Protein AF-A0A531MWI1-F1 (afdb_monomer)

Structure (mmCIF, N/CA/C/O backbone):
data_AF-A0A531MWI1-F1
#
_entry.id   AF-A0A531MWI1-F1
#
loop_
_atom_site.group_PDB
_atom_site.id
_atom_site.type_symbol
_atom_site.label_atom_id
_atom_site.label_alt_id
_atom_site.label_comp_id
_atom_site.label_asym_id
_atom_site.label_entity_id
_atom_site.label_seq_id
_atom_site.pdbx_PDB_ins_code
_atom_site.Cartn_x
_atom_site.Cartn_y
_atom_site.Cartn_z
_atom_site.occupancy
_atom_site.B_iso_or_equiv
_atom_site.auth_seq_id
_atom_site.auth_comp_id
_atom_site.auth_asym_id
_atom_site.auth_atom_id
_atom_site.pdbx_PDB_model_num
ATOM 1 N N . MET A 1 1 ? -31.010 -11.409 6.260 1.00 63.56 1 MET A N 1
ATOM 2 C CA . MET A 1 1 ? -31.678 -10.364 5.452 1.00 63.56 1 MET A CA 1
ATOM 3 C C . MET A 1 1 ? -31.776 -10.841 4.012 1.00 63.56 1 MET A C 1
ATOM 5 O O . MET A 1 1 ? -30.820 -11.462 3.560 1.00 63.56 1 MET A O 1
ATOM 9 N N . PRO A 1 2 ? -32.883 -10.581 3.299 1.00 92.44 2 PRO A N 1
ATOM 10 C CA . PRO A 1 2 ? -32.962 -10.852 1.865 1.00 92.44 2 PRO A CA 1
ATOM 11 C C . PRO A 1 2 ? -31.907 -10.027 1.106 1.00 92.44 2 PRO A C 1
ATOM 13 O O . PRO A 1 2 ? -31.605 -8.901 1.508 1.00 92.44 2 PRO A O 1
ATOM 16 N N . LEU A 1 3 ? -31.342 -10.588 0.028 1.00 93.56 3 LEU A N 1
ATOM 17 C CA . LEU A 1 3 ? -30.277 -9.963 -0.777 1.00 93.56 3 LEU A CA 1
ATOM 18 C C . LEU A 1 3 ? -30.647 -8.530 -1.192 1.00 93.56 3 LEU A C 1
ATOM 20 O O . LEU A 1 3 ? -29.823 -7.622 -1.096 1.00 93.56 3 LEU A O 1
ATOM 24 N N . ASP A 1 4 ? -31.904 -8.322 -1.580 1.00 95.56 4 ASP A N 1
ATOM 25 C CA . ASP A 1 4 ? -32.416 -7.021 -2.010 1.00 95.56 4 ASP A CA 1
ATOM 26 C C . ASP A 1 4 ? -32.340 -5.964 -0.912 1.00 95.56 4 ASP A C 1
ATOM 28 O O . ASP A 1 4 ? -31.943 -4.833 -1.185 1.00 95.56 4 ASP A O 1
ATOM 32 N N . ALA A 1 5 ? -32.623 -6.332 0.339 1.00 95.19 5 ALA A N 1
ATOM 33 C CA . ALA A 1 5 ? -32.532 -5.404 1.461 1.00 95.19 5 ALA A CA 1
ATOM 34 C C . ALA A 1 5 ? -31.079 -4.973 1.721 1.00 95.19 5 ALA A C 1
ATOM 36 O O . ALA A 1 5 ? -30.818 -3.797 1.964 1.00 95.19 5 ALA A O 1
ATOM 37 N N . ILE A 1 6 ? -30.113 -5.892 1.604 1.00 95.88 6 ILE A N 1
ATOM 38 C CA . ILE A 1 6 ? -28.681 -5.568 1.740 1.00 95.88 6 ILE A CA 1
ATOM 39 C C . ILE A 1 6 ? -28.230 -4.657 0.588 1.00 95.88 6 ILE A C 1
ATOM 41 O O . ILE A 1 6 ? -27.556 -3.651 0.801 1.00 95.88 6 ILE A O 1
ATOM 45 N N . ARG A 1 7 ? -28.635 -4.966 -0.651 1.00 96.38 7 ARG A N 1
ATOM 46 C CA . ARG A 1 7 ? -28.313 -4.153 -1.838 1.00 96.38 7 ARG A CA 1
ATOM 47 C C . ARG A 1 7 ? -28.909 -2.748 -1.750 1.00 96.38 7 ARG A C 1
ATOM 49 O O . ARG A 1 7 ? -28.246 -1.787 -2.134 1.00 96.38 7 ARG A O 1
ATOM 56 N N . GLN A 1 8 ? -30.136 -2.622 -1.250 1.00 95.69 8 GLN A N 1
ATOM 57 C CA . GLN A 1 8 ? -30.779 -1.331 -1.007 1.00 95.69 8 GLN A CA 1
ATOM 58 C C . GLN A 1 8 ? -30.018 -0.517 0.043 1.00 95.69 8 GLN A C 1
ATOM 60 O O . GLN A 1 8 ? -29.765 0.661 -0.189 1.00 95.69 8 GLN A O 1
ATOM 65 N N . GLN A 1 9 ? -29.575 -1.143 1.137 1.00 93.31 9 GLN A N 1
ATOM 66 C CA . GLN A 1 9 ? -28.748 -0.472 2.144 1.00 93.31 9 GLN A CA 1
ATOM 67 C C . GLN A 1 9 ? -27.425 0.044 1.569 1.00 93.31 9 GLN A C 1
ATOM 69 O O . GLN A 1 9 ? -27.063 1.187 1.836 1.00 93.31 9 GLN A O 1
ATOM 74 N N . ILE A 1 10 ? -26.727 -0.747 0.746 1.00 95.44 10 ILE A N 1
ATOM 75 C CA . ILE A 1 10 ? -25.487 -0.305 0.084 1.00 95.44 10 ILE A CA 1
ATOM 76 C C . ILE A 1 10 ? -25.757 0.924 -0.793 1.00 95.44 10 ILE A C 1
ATOM 78 O O . ILE A 1 10 ? -25.052 1.922 -0.682 1.00 95.44 10 ILE A O 1
ATOM 82 N N . ARG A 1 11 ? -26.807 0.886 -1.626 1.00 95.06 11 ARG A N 1
ATOM 83 C CA . ARG A 1 11 ? -27.169 2.006 -2.515 1.00 95.06 11 ARG A CA 1
ATOM 84 C C . ARG A 1 11 ? -27.524 3.273 -1.744 1.00 95.06 11 ARG A C 1
ATOM 86 O O . ARG A 1 11 ? -27.086 4.351 -2.127 1.00 95.06 11 ARG A O 1
ATOM 93 N N . ALA A 1 12 ? -28.272 3.139 -0.651 1.00 92.00 12 ALA A N 1
ATOM 94 C CA . ALA A 1 12 ? -28.625 4.265 0.210 1.00 92.00 12 ALA A CA 1
ATOM 95 C C . ALA A 1 12 ? -27.396 4.923 0.867 1.00 92.00 12 ALA A C 1
ATOM 97 O O . ALA A 1 12 ? -27.458 6.084 1.248 1.00 92.00 12 ALA A O 1
ATOM 98 N N . ASN A 1 13 ? -26.275 4.202 0.974 1.00 94.19 13 ASN A N 1
ATOM 99 C CA . ASN A 1 13 ? -25.020 4.690 1.546 1.00 94.19 13 ASN A CA 1
ATOM 100 C C . ASN A 1 13 ? -23.962 5.042 0.484 1.00 94.19 13 ASN A C 1
ATOM 102 O O . ASN A 1 13 ? -22.791 5.169 0.828 1.00 94.19 13 ASN A O 1
ATOM 106 N N . TYR A 1 14 ? -24.337 5.189 -0.791 1.00 95.88 14 TYR A N 1
ATOM 107 C CA . TYR A 1 14 ? -23.378 5.544 -1.842 1.00 95.88 14 TYR A CA 1
ATOM 108 C C . TYR A 1 14 ? -22.925 7.010 -1.757 1.00 95.88 14 TYR A C 1
ATOM 110 O O . TYR A 1 14 ? -21.738 7.286 -1.888 1.00 95.88 14 TYR A O 1
ATOM 118 N N . LEU A 1 15 ? -23.862 7.933 -1.507 1.00 95.38 15 LEU A N 1
ATOM 119 C CA . LEU A 1 15 ? -23.614 9.373 -1.339 1.00 95.38 15 LEU A CA 1
ATOM 120 C C . LEU A 1 15 ? -24.512 9.941 -0.220 1.00 95.38 15 LEU A C 1
ATOM 122 O O . LEU A 1 15 ? -25.433 10.707 -0.510 1.00 95.38 15 LEU A O 1
ATOM 126 N N . PRO A 1 16 ? -24.334 9.500 1.038 1.00 94.38 16 PRO A N 1
ATOM 127 C CA . PRO A 1 16 ? -25.091 10.050 2.154 1.00 94.38 16 PRO A CA 1
ATOM 128 C C . PRO A 1 16 ? -24.620 11.474 2.471 1.00 94.38 16 PRO A C 1
ATOM 130 O O . PRO A 1 16 ? -23.515 11.870 2.098 1.00 94.38 16 PRO A O 1
ATOM 133 N N . ASP A 1 17 ? -25.434 12.213 3.218 1.00 96.75 17 ASP A N 1
ATOM 134 C CA . ASP A 1 17 ? -24.956 13.406 3.911 1.00 96.75 17 ASP A CA 1
ATOM 135 C C . ASP A 1 17 ? -23.818 13.029 4.881 1.00 96.75 17 ASP A C 1
ATOM 137 O O . ASP A 1 17 ? -23.909 12.033 5.612 1.00 96.75 17 ASP A O 1
ATOM 141 N N . GLU A 1 18 ? -22.724 13.793 4.855 1.00 96.75 18 GLU A N 1
ATOM 142 C CA . GLU A 1 18 ? -21.522 13.486 5.635 1.00 96.75 18 GLU A CA 1
ATOM 143 C C . GLU A 1 18 ? -21.795 13.574 7.142 1.00 96.75 18 GLU A C 1
ATOM 145 O O . GLU A 1 18 ? -21.422 12.661 7.884 1.00 96.75 18 GLU A O 1
ATOM 150 N N . ASP A 1 19 ? -22.512 14.605 7.597 1.00 97.12 19 ASP A N 1
ATOM 151 C CA . ASP A 1 19 ? -22.802 14.819 9.017 1.00 97.12 19 ASP A CA 1
ATOM 152 C C . ASP A 1 19 ? -23.710 13.716 9.574 1.00 97.12 19 ASP A C 1
ATOM 154 O O . ASP A 1 19 ? -23.537 13.238 10.702 1.00 97.12 19 ASP A O 1
ATOM 158 N N . GLU A 1 20 ? -24.712 13.289 8.805 1.00 95.25 20 GLU A N 1
ATOM 159 C CA . GLU A 1 20 ? -25.543 12.129 9.135 1.00 95.25 20 GLU A CA 1
ATOM 160 C C . GLU A 1 20 ? -24.733 10.826 9.173 1.00 95.25 20 GLU A C 1
ATOM 162 O O . GLU A 1 20 ? -24.873 10.036 10.115 1.00 95.25 20 GLU A O 1
ATOM 167 N N . ALA A 1 21 ? -23.861 10.594 8.188 1.00 95.50 21 ALA A N 1
ATOM 168 C CA . ALA A 1 21 ? -23.036 9.394 8.129 1.00 95.50 21 ALA A CA 1
ATOM 169 C C . ALA A 1 21 ? -22.053 9.319 9.304 1.00 95.50 21 ALA A C 1
ATOM 171 O O . ALA A 1 21 ? -21.968 8.280 9.964 1.00 95.50 21 ALA A O 1
ATOM 172 N N . VAL A 1 22 ? -21.358 10.417 9.606 1.00 95.56 22 VAL A N 1
ATOM 173 C CA . VAL A 1 22 ? -20.394 10.501 10.708 1.00 95.56 22 VAL A CA 1
ATOM 174 C C . VAL A 1 22 ? -21.085 10.300 12.052 1.00 95.56 22 VAL A C 1
ATOM 176 O O . VAL A 1 22 ? -20.602 9.494 12.848 1.00 95.56 22 VAL A O 1
ATOM 179 N N . ARG A 1 23 ? -22.231 10.951 12.306 1.00 94.81 23 ARG A N 1
ATOM 180 C CA . ARG A 1 23 ? -23.000 10.740 13.549 1.00 94.81 23 ARG A CA 1
ATOM 181 C C . ARG A 1 23 ? -23.401 9.282 13.718 1.00 94.81 23 ARG A C 1
ATOM 183 O O . ARG A 1 23 ? -23.092 8.682 14.745 1.00 94.81 23 ARG A O 1
ATOM 190 N N . ARG A 1 24 ? -23.997 8.683 12.685 1.00 93.69 24 ARG A N 1
ATOM 191 C CA . ARG A 1 24 ? -24.421 7.278 12.712 1.00 93.69 24 ARG A CA 1
ATOM 192 C C . ARG A 1 24 ? -23.250 6.323 12.943 1.00 93.69 24 ARG A C 1
ATOM 194 O O . ARG A 1 24 ? -23.386 5.374 13.710 1.00 93.69 24 ARG A O 1
ATOM 201 N N . LEU A 1 25 ? -22.107 6.547 12.293 1.00 94.25 25 LEU A N 1
ATOM 202 C CA . LEU A 1 25 ? -20.909 5.725 12.487 1.00 94.25 25 LEU A CA 1
ATOM 203 C C . LEU A 1 25 ? -20.334 5.902 13.895 1.00 94.25 25 LEU A C 1
ATOM 205 O O . LEU A 1 25 ? -20.006 4.909 14.542 1.00 94.25 25 LEU A O 1
ATOM 209 N N . ALA A 1 26 ? -20.258 7.136 14.396 1.00 92.12 26 ALA A N 1
ATOM 210 C CA . ALA A 1 26 ? -19.785 7.428 15.743 1.00 92.12 26 ALA A CA 1
ATOM 211 C C . ALA A 1 26 ? -20.660 6.750 16.808 1.00 92.12 26 ALA A C 1
ATOM 213 O O . ALA A 1 26 ? -20.125 6.102 17.709 1.00 92.12 26 ALA A O 1
ATOM 214 N N . GLU A 1 27 ? -21.985 6.826 16.671 1.00 92.38 27 GLU A N 1
ATOM 215 C CA . GLU A 1 27 ? -22.939 6.127 17.538 1.00 92.38 27 GLU A CA 1
ATOM 216 C C . GLU A 1 27 ? -22.779 4.605 17.444 1.00 92.38 27 GLU A C 1
ATOM 2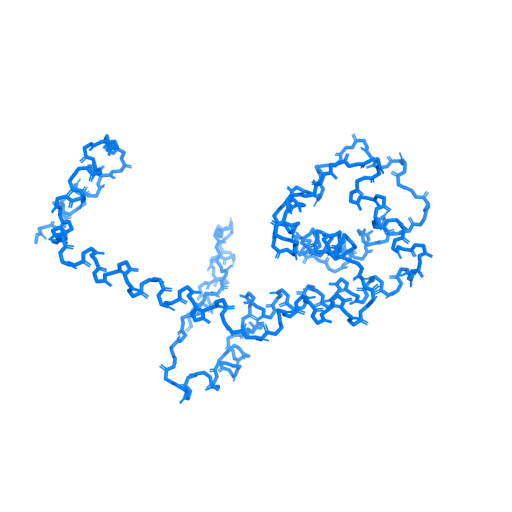18 O O . GLU A 1 27 ? -22.669 3.934 18.470 1.00 92.38 27 GLU A O 1
ATOM 223 N N . ALA A 1 28 ? -22.675 4.058 16.227 1.00 94.44 28 ALA A N 1
ATOM 224 C CA . ALA A 1 28 ? -22.517 2.622 16.002 1.00 94.44 28 ALA A CA 1
ATOM 225 C C . ALA A 1 28 ? -21.203 2.055 16.564 1.00 94.44 28 ALA A C 1
ATOM 227 O O . ALA A 1 28 ? -21.162 0.885 16.943 1.00 94.44 28 ALA A O 1
ATOM 228 N N . THR A 1 29 ? -20.130 2.855 16.641 1.00 93.56 29 THR A N 1
ATOM 229 C CA . THR A 1 29 ? -18.870 2.393 17.249 1.00 93.56 29 THR A CA 1
ATOM 230 C C . THR A 1 29 ? -18.981 2.131 18.752 1.00 93.56 29 THR A C 1
ATOM 232 O O . THR A 1 29 ? -18.228 1.307 19.265 1.00 93.56 29 THR A O 1
ATOM 235 N N . GLY A 1 30 ? -19.882 2.819 19.468 1.00 89.75 30 GLY A N 1
ATOM 236 C CA . GLY A 1 30 ? -20.179 2.543 20.880 1.00 89.75 30 GLY A CA 1
ATOM 237 C C . GLY A 1 30 ? -19.002 2.665 21.861 1.00 89.75 30 GLY A C 1
ATOM 238 O O . GLY A 1 30 ? -19.067 2.106 22.953 1.00 89.75 30 GLY A O 1
ATOM 239 N N . LEU A 1 31 ? -17.915 3.362 21.502 1.00 93.44 31 LEU A N 1
ATOM 240 C CA . LEU A 1 31 ? -16.693 3.409 22.317 1.00 93.44 31 LEU A CA 1
ATOM 241 C C . LEU A 1 31 ? -16.868 4.249 23.588 1.00 93.44 31 LEU A C 1
ATOM 243 O O . LEU A 1 31 ? -17.090 5.467 23.512 1.00 93.44 31 LEU A O 1
ATOM 247 N N . SER A 1 32 ? -16.655 3.624 24.748 1.00 94.81 32 SER A N 1
ATOM 248 C CA . SER A 1 32 ? -16.668 4.307 26.042 1.00 94.81 32 SER A CA 1
ATOM 249 C C . SER A 1 32 ? -15.461 5.242 26.211 1.00 94.81 32 SER A C 1
ATOM 251 O O . SER A 1 32 ? -14.450 5.149 25.509 1.00 94.81 32 SER A O 1
ATOM 253 N N . ALA A 1 33 ? -15.526 6.144 27.195 1.00 94.31 33 ALA A N 1
ATOM 254 C CA . ALA A 1 33 ? -14.376 6.976 27.560 1.00 94.31 33 ALA A CA 1
ATOM 255 C C . ALA A 1 33 ? -13.157 6.131 27.997 1.00 94.31 33 ALA A C 1
ATOM 257 O O . ALA A 1 33 ? -12.014 6.510 27.732 1.00 94.31 33 ALA A O 1
ATOM 258 N N . GLY A 1 34 ? -13.401 4.973 28.624 1.00 97.62 34 GLY A N 1
ATOM 259 C CA . GLY A 1 34 ? -12.364 4.012 29.000 1.00 97.62 34 GLY A CA 1
ATOM 260 C C . GLY A 1 34 ? -11.680 3.393 27.782 1.00 97.62 34 GLY A C 1
ATOM 261 O O . GLY A 1 34 ? -10.451 3.433 27.695 1.00 97.62 34 GLY A O 1
ATOM 262 N N . ASP A 1 35 ? -12.464 2.919 26.808 1.00 96.62 35 ASP A N 1
ATOM 263 C CA . ASP A 1 35 ? -11.946 2.331 25.563 1.00 96.62 35 ASP A CA 1
ATOM 264 C C . ASP A 1 35 ? -11.087 3.338 24.802 1.00 96.62 35 ASP A C 1
ATOM 266 O O . ASP A 1 35 ? -9.965 3.037 24.401 1.00 96.62 35 ASP A O 1
ATOM 270 N N . ARG A 1 36 ? -11.572 4.579 24.674 1.00 96.00 36 ARG A N 1
ATOM 271 C CA . ARG A 1 36 ? -10.846 5.666 24.000 1.00 96.00 36 ARG A CA 1
ATOM 272 C C . ARG A 1 36 ? -9.498 5.947 24.657 1.00 96.00 36 ARG A C 1
ATOM 274 O O . ARG A 1 36 ? -8.501 6.125 23.959 1.00 96.00 36 ARG A O 1
ATOM 281 N N . LYS A 1 37 ? -9.442 5.962 25.992 1.00 97.81 37 LYS A N 1
ATOM 282 C CA . LYS A 1 37 ? -8.188 6.161 26.730 1.00 97.81 37 LYS A CA 1
ATOM 283 C C . LYS A 1 37 ? -7.220 4.994 26.517 1.00 97.81 37 LYS A C 1
ATOM 285 O O . LYS A 1 37 ? -6.036 5.232 26.282 1.00 97.81 37 LYS A O 1
ATOM 290 N N . ALA A 1 38 ? -7.715 3.757 26.565 1.00 97.88 38 ALA A N 1
ATOM 291 C CA . ALA A 1 38 ? -6.905 2.560 26.354 1.00 97.88 38 ALA A CA 1
ATOM 292 C C . ALA A 1 38 ? -6.350 2.475 24.920 1.00 97.88 38 ALA A C 1
ATOM 294 O O . ALA A 1 38 ? -5.161 2.211 24.737 1.00 97.88 38 ALA A O 1
ATOM 295 N N . ILE A 1 39 ? -7.179 2.768 23.910 1.00 97.62 39 ILE A N 1
ATOM 296 C CA . ILE A 1 39 ? -6.777 2.823 22.496 1.00 97.62 39 ILE A CA 1
ATOM 297 C C . ILE A 1 39 ? -5.680 3.871 22.297 1.00 97.62 39 ILE A C 1
ATOM 299 O O . ILE A 1 39 ? -4.635 3.554 21.733 1.00 97.62 39 ILE A O 1
ATOM 303 N N . SER A 1 40 ? -5.879 5.091 22.806 1.00 97.88 40 SER A N 1
ATOM 304 C CA . SER A 1 40 ? -4.892 6.171 22.691 1.00 97.88 40 SER A CA 1
ATOM 305 C C . SER A 1 40 ? -3.560 5.824 23.356 1.00 97.88 40 SER A C 1
ATOM 307 O O . SER A 1 40 ? -2.504 6.097 22.787 1.00 97.88 40 SER A O 1
ATOM 309 N N . ALA A 1 41 ? -3.586 5.189 24.533 1.00 98.00 41 ALA A N 1
ATOM 310 C CA . ALA A 1 41 ? -2.371 4.744 25.214 1.00 98.00 41 ALA A CA 1
ATOM 311 C C . ALA A 1 41 ? -1.612 3.696 24.384 1.00 98.00 41 ALA A C 1
ATOM 313 O O . ALA A 1 41 ? -0.429 3.878 24.100 1.00 98.00 41 ALA A O 1
ATOM 314 N N . ARG A 1 42 ? -2.311 2.658 23.902 1.00 98.06 42 ARG A N 1
ATOM 315 C CA . ARG A 1 42 ? -1.715 1.613 23.058 1.00 98.06 42 ARG A CA 1
ATOM 316 C C . ARG A 1 42 ? -1.164 2.174 21.746 1.00 98.06 42 ARG A C 1
ATOM 318 O O . ARG A 1 42 ? -0.077 1.787 21.326 1.00 98.06 42 ARG A O 1
ATOM 325 N N . ALA A 1 43 ? -1.887 3.089 21.102 1.00 97.19 43 ALA A N 1
ATOM 326 C CA . ALA A 1 43 ? -1.427 3.753 19.886 1.00 97.19 43 ALA A CA 1
ATOM 327 C C . ALA A 1 43 ? -0.149 4.565 20.140 1.00 97.19 43 ALA A C 1
ATOM 329 O O . ALA A 1 43 ? 0.795 4.489 19.354 1.00 97.19 43 ALA A O 1
ATOM 330 N N . ALA A 1 44 ? -0.078 5.288 21.262 1.00 96.75 44 ALA A N 1
ATOM 331 C CA . ALA A 1 44 ? 1.123 6.021 21.644 1.00 96.75 44 ALA A CA 1
ATOM 332 C C . ALA A 1 44 ? 2.326 5.088 21.859 1.00 96.75 44 ALA A C 1
ATOM 334 O O . ALA A 1 44 ? 3.429 5.417 21.426 1.00 96.75 44 ALA A O 1
ATOM 335 N N . ASP A 1 45 ? 2.126 3.918 22.468 1.00 97.00 45 ASP A N 1
ATOM 336 C CA . ASP A 1 45 ? 3.193 2.930 22.658 1.00 97.00 45 ASP A CA 1
ATOM 337 C C . ASP A 1 45 ? 3.692 2.350 21.332 1.00 97.00 45 ASP A C 1
ATOM 339 O O . ASP A 1 45 ? 4.903 2.259 21.125 1.00 97.00 45 ASP A O 1
ATOM 343 N N . LEU A 1 46 ? 2.788 2.051 20.392 1.00 94.56 46 LEU A N 1
ATOM 344 C CA . LEU A 1 46 ? 3.162 1.632 19.036 1.00 94.56 46 LEU A CA 1
ATOM 345 C C . LEU A 1 46 ? 3.990 2.712 18.324 1.00 94.56 46 LEU A C 1
ATOM 347 O O . LEU A 1 46 ? 5.033 2.411 17.748 1.00 94.56 46 LEU A O 1
ATOM 351 N N . VAL A 1 47 ? 3.576 3.980 18.412 1.00 90.56 47 VAL A N 1
ATOM 352 C CA . VAL A 1 47 ? 4.319 5.104 17.818 1.00 90.56 47 VAL A CA 1
ATOM 353 C C . VAL A 1 47 ? 5.705 5.250 18.446 1.00 90.56 47 VAL A C 1
ATOM 355 O O . VAL A 1 47 ? 6.681 5.471 17.729 1.00 90.56 47 VAL A O 1
ATOM 358 N N . ARG A 1 48 ? 5.821 5.117 19.773 1.00 92.38 48 ARG A N 1
ATOM 359 C CA . ARG A 1 48 ? 7.121 5.153 20.462 1.00 92.38 48 ARG A CA 1
ATOM 360 C C . ARG A 1 48 ? 8.018 3.997 20.029 1.00 92.38 48 ARG A C 1
ATOM 362 O O . ARG A 1 48 ? 9.193 4.237 19.781 1.00 92.38 48 ARG A O 1
ATOM 369 N N . ALA A 1 49 ? 7.475 2.788 19.893 1.00 88.00 49 ALA A N 1
ATOM 370 C CA . ALA A 1 49 ? 8.228 1.622 19.436 1.00 88.00 49 ALA A CA 1
ATOM 371 C C . ALA A 1 49 ? 8.780 1.819 18.014 1.00 88.00 49 ALA A C 1
ATOM 373 O O . ALA A 1 49 ? 9.967 1.602 17.790 1.00 88.00 49 ALA A O 1
ATOM 374 N N . VAL A 1 50 ? 7.957 2.319 17.085 1.00 80.38 50 VAL A N 1
ATOM 375 C CA . VAL A 1 50 ? 8.383 2.630 15.707 1.00 80.38 50 VAL A CA 1
ATOM 376 C C . VAL A 1 50 ? 9.437 3.741 15.674 1.00 80.38 50 VAL A C 1
ATOM 378 O O . VAL A 1 50 ? 10.387 3.674 14.905 1.00 80.38 50 VAL A O 1
ATOM 381 N N . ARG A 1 51 ? 9.313 4.771 16.519 1.00 79.00 51 ARG A N 1
ATOM 382 C CA . ARG A 1 51 ? 10.321 5.844 16.600 1.00 79.00 51 ARG A CA 1
ATOM 383 C C . ARG A 1 51 ? 11.619 5.408 17.283 1.00 79.00 51 ARG A C 1
ATOM 385 O O . ARG A 1 51 ? 12.651 6.024 17.048 1.00 79.00 51 ARG A O 1
ATOM 392 N N . GLY A 1 52 ? 11.552 4.400 18.151 1.00 81.31 52 GLY A N 1
ATOM 393 C CA . GLY A 1 52 ? 12.697 3.846 18.867 1.00 81.31 52 GLY A CA 1
ATOM 394 C C . GLY A 1 52 ? 13.455 2.763 18.099 1.00 81.31 52 GLY A C 1
ATOM 395 O O . GLY A 1 52 ? 14.554 2.408 18.516 1.00 81.31 52 GLY A O 1
ATOM 396 N N . SER A 1 53 ? 12.906 2.226 17.002 1.00 74.56 53 SER A N 1
ATOM 397 C CA . SER A 1 53 ? 13.612 1.246 16.174 1.00 74.56 53 SER A CA 1
ATOM 398 C C . SER A 1 53 ? 14.712 1.925 15.360 1.00 74.56 53 SER A C 1
ATOM 400 O O . SER A 1 53 ? 14.435 2.785 14.528 1.00 74.56 53 SER A O 1
ATOM 402 N N . THR A 1 54 ? 15.957 1.519 15.599 1.00 53.16 54 THR A N 1
ATOM 403 C CA . THR A 1 54 ? 17.180 2.081 15.005 1.00 53.16 54 THR A CA 1
ATOM 404 C C . THR A 1 54 ? 17.556 1.476 13.658 1.00 53.16 54 THR A C 1
ATOM 406 O O . THR A 1 54 ? 18.690 1.669 13.228 1.00 53.16 54 THR A O 1
ATOM 409 N N . ASP A 1 55 ? 16.666 0.715 13.015 1.00 57.50 55 ASP A N 1
ATOM 410 C CA . ASP A 1 55 ? 16.984 0.115 11.721 1.00 57.50 55 ASP A CA 1
ATOM 411 C C . ASP A 1 55 ? 17.190 1.266 10.725 1.00 57.50 55 ASP A C 1
ATOM 413 O O . ASP A 1 55 ? 16.233 2.008 10.456 1.00 57.50 55 ASP A O 1
ATOM 417 N N . PRO A 1 56 ? 18.431 1.517 10.260 1.00 54.16 56 PRO A N 1
ATOM 418 C CA . PRO A 1 56 ? 18.687 2.635 9.376 1.00 54.16 56 PRO A CA 1
ATOM 419 C C . PRO A 1 56 ? 17.801 2.439 8.157 1.00 54.16 56 PRO A C 1
ATOM 421 O O . PRO A 1 56 ? 17.799 1.375 7.531 1.00 54.16 56 PRO A O 1
ATOM 424 N N . ARG A 1 57 ? 16.999 3.460 7.843 1.00 61.22 57 ARG A N 1
ATOM 425 C CA . ARG A 1 57 ? 16.127 3.406 6.672 1.00 61.22 57 ARG A CA 1
ATOM 426 C C . ARG A 1 57 ? 17.030 3.084 5.488 1.00 61.22 57 ARG A C 1
ATOM 428 O O . ARG A 1 57 ? 18.049 3.737 5.305 1.00 61.22 57 ARG A O 1
ATOM 435 N N . LEU A 1 58 ? 16.671 2.081 4.699 1.00 57.62 58 LEU A N 1
ATOM 436 C CA . LEU A 1 58 ? 17.404 1.621 3.514 1.00 57.62 58 LEU A CA 1
ATOM 437 C C . LEU A 1 58 ? 17.920 2.785 2.641 1.00 57.62 58 LEU A C 1
ATOM 439 O O . LEU A 1 58 ? 19.033 2.746 2.124 1.00 57.62 58 LEU A O 1
ATOM 443 N N . MET A 1 59 ? 17.142 3.871 2.568 1.00 59.25 59 MET A N 1
ATOM 444 C CA . MET A 1 59 ? 17.535 5.119 1.916 1.00 59.25 59 MET A CA 1
ATOM 445 C C . MET A 1 59 ? 18.721 5.836 2.575 1.00 59.25 59 MET A C 1
ATOM 447 O O . MET A 1 59 ? 19.576 6.330 1.863 1.00 59.25 59 MET A O 1
ATOM 451 N N . GLU A 1 60 ? 18.827 5.902 3.900 1.00 62.34 60 GLU A N 1
ATOM 452 C CA . GLU A 1 60 ? 19.977 6.511 4.591 1.00 62.34 60 GLU A CA 1
ATOM 453 C C . GLU A 1 60 ? 21.275 5.734 4.307 1.00 62.34 60 GLU A C 1
ATOM 455 O O . GLU A 1 60 ? 22.313 6.343 4.036 1.00 62.34 60 GLU A O 1
ATOM 460 N N . VAL A 1 61 ? 21.201 4.396 4.262 1.00 62.25 61 VAL A N 1
ATOM 461 C CA . VAL A 1 61 ? 22.317 3.528 3.836 1.00 62.25 61 VAL A CA 1
ATOM 462 C C . VAL A 1 61 ? 22.674 3.789 2.372 1.00 62.25 61 VAL A C 1
ATOM 464 O O . VAL A 1 61 ? 23.845 3.940 2.028 1.00 62.25 61 VAL A O 1
ATOM 467 N N . PHE A 1 62 ? 21.662 3.898 1.514 1.00 64.88 62 PHE A N 1
ATOM 468 C CA . PHE A 1 62 ? 21.823 4.182 0.095 1.00 64.88 62 PHE A CA 1
ATOM 469 C C . PHE A 1 62 ? 22.472 5.556 -0.166 1.00 64.88 62 PHE A C 1
ATOM 471 O O . PHE A 1 62 ? 23.429 5.644 -0.933 1.00 64.88 62 PHE A O 1
ATOM 478 N N . LEU A 1 63 ? 22.027 6.623 0.508 1.00 67.56 63 LEU A N 1
ATOM 479 C CA . LEU A 1 63 ? 22.628 7.959 0.384 1.00 67.56 63 LEU A CA 1
ATOM 480 C C . LEU A 1 63 ? 24.091 7.957 0.827 1.00 67.56 63 LEU A C 1
ATOM 482 O O . LEU A 1 63 ? 24.939 8.560 0.167 1.00 67.56 63 LEU A O 1
ATOM 486 N N . SER A 1 64 ? 24.392 7.250 1.919 1.00 67.81 64 SER A N 1
ATOM 487 C CA . SER A 1 64 ? 25.755 7.110 2.426 1.00 67.81 64 SER A CA 1
ATOM 488 C C . SER A 1 64 ? 26.661 6.362 1.440 1.00 67.81 64 SER A C 1
ATOM 490 O O . SER A 1 64 ? 27.774 6.820 1.182 1.00 67.81 64 SER A O 1
ATOM 492 N N . ALA A 1 65 ? 26.173 5.281 0.819 1.00 66.38 65 ALA A N 1
ATOM 493 C CA . ALA A 1 65 ? 26.939 4.464 -0.126 1.00 66.38 65 ALA A CA 1
ATOM 494 C C . ALA A 1 65 ? 27.423 5.239 -1.365 1.00 66.38 65 ALA A C 1
ATOM 496 O O . ALA A 1 65 ? 28.497 4.950 -1.891 1.00 66.38 65 ALA A O 1
ATOM 497 N N . TYR A 1 66 ? 26.656 6.236 -1.814 1.00 68.56 66 TYR A N 1
ATOM 498 C CA . TYR A 1 66 ? 26.986 7.062 -2.982 1.00 68.56 66 TYR A CA 1
ATOM 499 C C . TYR A 1 66 ? 27.481 8.473 -2.618 1.00 68.56 66 TYR A C 1
ATOM 501 O O . TYR A 1 66 ? 27.703 9.297 -3.507 1.00 68.56 66 TYR A O 1
ATOM 509 N N . GLY A 1 67 ? 27.671 8.770 -1.325 1.00 73.75 67 GLY A N 1
ATOM 510 C CA . GLY A 1 67 ? 28.109 10.089 -0.858 1.00 73.75 67 GLY A CA 1
ATOM 511 C C . GLY A 1 67 ? 27.162 11.211 -1.296 1.00 73.75 67 GLY A C 1
ATOM 512 O O . GLY A 1 67 ? 27.612 12.265 -1.760 1.00 73.75 67 GLY A O 1
ATOM 513 N N . LEU A 1 68 ? 25.855 10.949 -1.226 1.00 79.06 68 LEU A N 1
ATOM 514 C CA . LEU A 1 68 ? 24.811 11.884 -1.624 1.00 79.06 68 LEU A CA 1
ATOM 515 C C . LEU A 1 68 ? 24.396 12.742 -0.433 1.00 79.06 68 LEU A C 1
ATOM 517 O O . LEU A 1 68 ? 24.098 12.244 0.653 1.00 79.06 68 LEU A O 1
ATOM 521 N N . SER A 1 69 ? 24.324 14.049 -0.655 1.00 80.00 69 SER A N 1
ATOM 522 C CA . SER A 1 69 ? 23.599 14.945 0.239 1.00 80.00 69 SER A CA 1
ATOM 523 C C . SER A 1 69 ? 22.106 14.615 0.224 1.00 80.00 69 SER A C 1
ATOM 525 O O . SER A 1 69 ? 21.583 14.016 -0.716 1.00 80.00 69 SER A O 1
ATOM 527 N N . THR A 1 70 ? 21.367 15.062 1.237 1.00 73.50 70 THR A N 1
ATOM 528 C CA . THR A 1 70 ? 19.924 14.796 1.300 1.00 73.50 70 THR A CA 1
ATOM 529 C C . THR A 1 70 ? 19.164 15.417 0.122 1.00 73.50 70 THR A C 1
ATOM 531 O O . THR A 1 70 ? 18.216 14.815 -0.369 1.00 73.50 70 THR A O 1
ATOM 534 N N . LYS A 1 71 ? 19.605 16.577 -0.390 1.00 74.88 71 LYS A N 1
ATOM 535 C CA . LYS A 1 71 ? 19.024 17.201 -1.594 1.00 74.88 71 LYS A CA 1
ATOM 536 C C . LYS A 1 71 ? 19.275 16.367 -2.854 1.00 74.88 71 LYS A C 1
ATOM 538 O O . LYS A 1 71 ? 18.355 16.165 -3.639 1.00 74.88 71 LYS A O 1
ATOM 543 N N . GLU A 1 72 ? 20.495 15.856 -3.023 1.00 78.19 72 GLU A N 1
ATOM 544 C CA . GLU A 1 72 ? 20.836 14.941 -4.124 1.00 78.19 72 GLU A CA 1
ATOM 545 C C . GLU A 1 72 ? 20.046 13.632 -4.023 1.00 78.19 72 GLU A C 1
ATOM 547 O O . GLU A 1 72 ? 19.559 13.127 -5.030 1.00 78.19 72 GLU A O 1
ATOM 552 N N . GLY A 1 73 ? 19.833 13.137 -2.803 1.00 76.12 73 GLY A N 1
ATOM 553 C CA . GLY A 1 73 ? 18.957 12.008 -2.523 1.00 76.12 73 GLY A CA 1
ATOM 554 C C . GLY A 1 73 ? 17.529 12.208 -3.010 1.00 76.12 73 GLY A C 1
ATOM 555 O O . GLY A 1 73 ? 16.998 11.365 -3.724 1.00 76.12 73 GLY A O 1
ATOM 556 N N . VAL A 1 74 ? 16.920 13.347 -2.671 1.00 75.25 74 VAL A N 1
ATOM 557 C CA . VAL A 1 74 ? 15.563 13.687 -3.125 1.00 75.25 74 VAL A CA 1
ATOM 558 C C . VAL A 1 74 ? 15.504 13.776 -4.651 1.00 75.25 74 VAL A C 1
ATOM 560 O O . VAL A 1 74 ? 14.592 13.216 -5.257 1.00 75.25 74 VAL A O 1
ATOM 563 N N . ALA A 1 75 ? 16.490 14.424 -5.279 1.00 76.31 75 ALA A N 1
ATOM 564 C CA . ALA A 1 75 ? 16.564 14.537 -6.734 1.00 76.31 75 ALA A CA 1
ATOM 565 C C . ALA A 1 75 ? 16.661 13.165 -7.419 1.00 76.31 75 ALA A C 1
ATOM 567 O O . ALA A 1 75 ? 15.958 12.905 -8.396 1.00 76.31 75 ALA A O 1
ATOM 568 N N . LEU A 1 76 ? 17.488 12.271 -6.873 1.00 77.19 76 LEU A N 1
ATOM 569 C CA . LEU A 1 76 ? 17.656 10.919 -7.389 1.00 77.19 76 LEU A CA 1
ATOM 570 C C . LEU A 1 76 ? 16.382 10.077 -7.235 1.00 77.19 76 LEU A C 1
ATOM 572 O O . LEU A 1 76 ? 16.033 9.343 -8.154 1.00 77.19 76 LEU A O 1
ATOM 576 N N . MET A 1 77 ? 15.667 10.200 -6.111 1.00 76.25 77 MET A N 1
ATOM 577 C CA . MET A 1 77 ? 14.409 9.475 -5.895 1.00 76.25 77 MET A CA 1
ATOM 578 C C . MET A 1 77 ? 13.305 9.943 -6.843 1.00 76.25 77 MET A C 1
ATOM 580 O O . MET A 1 77 ? 12.568 9.113 -7.366 1.00 76.25 77 MET A O 1
ATOM 584 N N . CYS A 1 78 ? 13.235 11.244 -7.140 1.00 74.31 78 CYS A N 1
ATOM 585 C CA . CYS A 1 78 ? 12.300 11.756 -8.144 1.00 74.31 78 CYS A CA 1
ATOM 586 C C . CYS A 1 78 ? 12.611 11.205 -9.541 1.00 74.31 78 CYS A C 1
ATOM 588 O O . CYS A 1 78 ? 11.702 10.826 -10.275 1.00 74.31 78 CYS A O 1
ATOM 590 N N . LEU A 1 79 ? 13.897 11.125 -9.900 1.00 73.88 79 LEU A N 1
ATOM 591 C CA . LEU A 1 79 ? 14.322 10.525 -11.163 1.00 73.88 79 LEU A CA 1
ATOM 592 C C . LEU A 1 79 ? 13.977 9.029 -11.214 1.00 73.88 79 LEU A C 1
ATOM 594 O O . LEU A 1 79 ? 13.428 8.560 -12.206 1.00 73.88 79 LEU A O 1
ATOM 598 N N . ALA A 1 80 ? 14.241 8.287 -10.138 1.00 75.31 80 ALA A N 1
ATOM 599 C CA . ALA A 1 80 ? 13.905 6.871 -10.049 1.00 75.31 80 ALA A CA 1
ATOM 600 C C . ALA A 1 80 ? 12.385 6.624 -10.120 1.00 75.31 80 ALA A C 1
ATOM 602 O O . ALA A 1 80 ? 11.953 5.680 -10.775 1.00 75.31 80 ALA A O 1
ATOM 603 N N . GLU A 1 81 ? 11.562 7.483 -9.511 1.00 72.56 81 GLU A N 1
ATOM 604 C CA . GLU A 1 81 ? 10.100 7.423 -9.628 1.00 72.56 81 GLU A CA 1
ATOM 605 C C . GLU A 1 81 ? 9.626 7.674 -11.065 1.00 72.56 81 GLU A C 1
ATOM 607 O O . GLU A 1 81 ? 8.769 6.948 -11.567 1.00 72.56 81 GLU A O 1
ATOM 612 N N . ALA A 1 82 ? 10.184 8.683 -11.739 1.00 71.00 82 ALA A N 1
ATOM 613 C CA . ALA A 1 82 ? 9.849 8.971 -13.129 1.00 71.00 82 ALA A CA 1
ATOM 614 C C . ALA A 1 82 ? 10.181 7.778 -14.041 1.00 71.00 82 ALA A C 1
ATOM 616 O O . ALA A 1 82 ? 9.371 7.408 -14.888 1.00 71.00 82 ALA A O 1
ATOM 617 N N . LEU A 1 83 ? 11.327 7.131 -13.815 1.00 69.25 83 LEU A N 1
ATOM 618 C CA . LEU A 1 83 ? 11.771 5.969 -14.589 1.00 69.25 83 LEU A CA 1
ATOM 619 C C . LEU A 1 83 ? 10.961 4.701 -14.289 1.00 69.25 83 LEU A C 1
ATOM 621 O O . LEU A 1 83 ? 10.752 3.899 -15.192 1.00 69.25 83 LEU A O 1
ATOM 625 N N . LEU A 1 84 ? 10.427 4.536 -13.073 1.00 67.75 84 LEU A N 1
ATOM 626 C CA . LEU A 1 84 ? 9.501 3.438 -12.753 1.00 67.75 84 LEU A CA 1
ATOM 627 C C . LEU A 1 84 ? 8.181 3.505 -13.537 1.00 67.75 84 LEU A C 1
ATOM 629 O O . LEU A 1 84 ? 7.488 2.496 -13.642 1.00 67.75 84 LEU A O 1
ATOM 633 N N . ARG A 1 85 ? 7.818 4.674 -14.079 1.00 71.06 85 ARG A N 1
ATOM 634 C CA . ARG A 1 85 ? 6.616 4.851 -14.911 1.00 71.06 85 ARG A CA 1
ATOM 635 C C . ARG A 1 85 ? 6.861 4.533 -16.390 1.00 71.06 85 ARG A C 1
ATOM 637 O O . ARG A 1 85 ? 5.905 4.547 -17.164 1.00 71.06 85 ARG A O 1
ATOM 644 N N . VAL A 1 86 ? 8.109 4.269 -16.785 1.00 68.88 86 VAL A N 1
ATOM 645 C CA . VAL A 1 86 ? 8.484 3.948 -18.167 1.00 68.88 86 VAL A CA 1
ATOM 646 C C . VAL A 1 86 ? 8.441 2.425 -18.359 1.00 68.88 86 VAL A C 1
ATOM 648 O O . VAL A 1 86 ? 9.125 1.705 -17.629 1.00 68.88 86 VAL A O 1
ATOM 651 N N . PRO A 1 87 ? 7.622 1.910 -19.294 1.00 54.81 87 PRO A N 1
ATOM 652 C CA . PRO A 1 87 ? 7.319 0.481 -19.384 1.00 54.81 87 PRO A CA 1
ATOM 653 C C . PRO A 1 87 ? 8.435 -0.375 -20.003 1.00 54.81 87 PRO A C 1
ATOM 655 O O . PRO A 1 87 ? 8.468 -1.581 -19.759 1.00 54.81 87 PRO A O 1
ATOM 658 N N . ASP A 1 88 ? 9.337 0.209 -20.792 1.00 73.31 88 ASP A N 1
ATOM 659 C CA . ASP A 1 88 ? 10.405 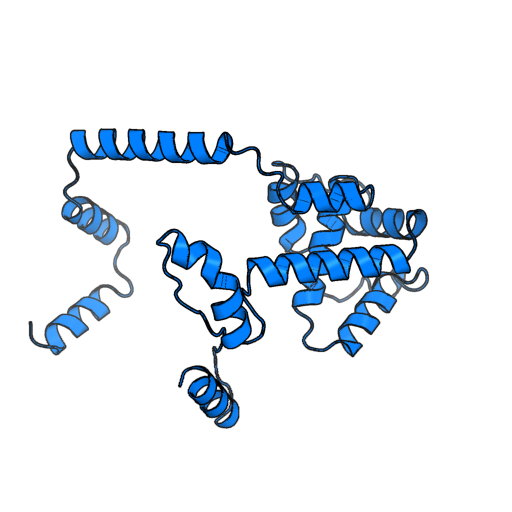-0.502 -21.494 1.00 73.31 88 ASP A CA 1
ATOM 660 C C . ASP A 1 88 ? 11.793 0.094 -21.211 1.00 73.31 88 ASP A C 1
ATOM 662 O O . ASP A 1 88 ? 11.961 1.282 -20.936 1.00 73.31 88 ASP A O 1
ATOM 666 N N . THR A 1 89 ? 12.809 -0.771 -21.245 1.00 68.06 89 THR A N 1
ATOM 667 C CA . THR A 1 89 ? 14.189 -0.419 -20.886 1.00 68.06 89 THR A CA 1
ATOM 668 C C . THR A 1 89 ? 14.862 0.493 -21.905 1.00 68.06 89 THR A C 1
ATOM 670 O O . THR A 1 89 ? 15.738 1.257 -21.523 1.00 68.06 89 THR A O 1
ATOM 673 N N . GLU A 1 90 ? 14.456 0.429 -23.175 1.00 71.12 90 GLU A N 1
ATOM 674 C CA . GLU A 1 90 ? 15.016 1.260 -24.248 1.00 71.12 90 GLU A CA 1
ATOM 675 C C . GLU A 1 90 ? 14.597 2.724 -24.060 1.00 71.12 90 GLU A C 1
ATOM 677 O O . GLU A 1 90 ? 15.451 3.595 -23.930 1.00 71.12 90 GLU A O 1
ATOM 682 N N . THR A 1 91 ? 13.301 2.980 -23.852 1.00 68.31 91 THR A N 1
ATOM 683 C CA . THR A 1 91 ? 12.772 4.315 -23.524 1.00 68.31 91 THR A CA 1
ATOM 684 C C . THR A 1 91 ? 13.329 4.838 -22.198 1.00 68.31 91 THR A C 1
ATOM 686 O O . THR A 1 91 ? 13.520 6.040 -22.020 1.00 68.31 91 THR A O 1
ATOM 689 N N . MET A 1 92 ? 13.612 3.948 -21.242 1.00 66.25 92 MET A N 1
ATOM 690 C CA . MET A 1 92 ? 14.258 4.312 -19.981 1.00 66.25 92 MET A CA 1
ATOM 691 C C . MET A 1 92 ? 15.703 4.775 -20.202 1.00 66.25 92 MET A C 1
ATOM 693 O O . MET A 1 92 ? 16.108 5.791 -19.638 1.00 66.25 92 MET A O 1
ATOM 697 N N . ASP A 1 93 ? 16.466 4.057 -21.026 1.00 65.88 93 ASP A N 1
ATOM 698 C CA . ASP A 1 93 ? 17.838 4.417 -21.381 1.00 65.88 93 ASP A CA 1
ATOM 699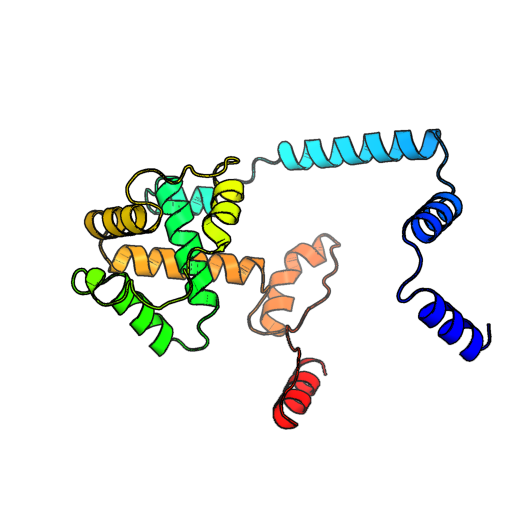 C C . ASP A 1 93 ? 17.896 5.722 -22.178 1.00 65.88 93 ASP A C 1
ATOM 701 O O . ASP A 1 93 ? 18.751 6.561 -21.883 1.00 65.88 93 ASP A O 1
ATOM 705 N N . ASP A 1 94 ? 16.948 5.932 -23.091 1.00 69.62 94 ASP A N 1
ATOM 706 C CA . ASP A 1 94 ? 16.787 7.180 -23.835 1.00 69.62 94 ASP A CA 1
ATOM 707 C C . ASP A 1 94 ? 16.426 8.347 -22.910 1.00 69.62 94 ASP A C 1
ATOM 709 O O . ASP A 1 94 ? 17.002 9.424 -23.035 1.00 69.62 94 ASP A O 1
ATOM 713 N N . LEU A 1 95 ? 15.547 8.147 -21.918 1.00 66.56 95 LEU A N 1
ATOM 714 C CA . LEU A 1 95 ? 15.208 9.182 -20.934 1.00 66.56 95 LEU A CA 1
ATOM 715 C C . LEU A 1 95 ? 16.407 9.527 -20.038 1.00 66.56 95 LEU A C 1
ATOM 717 O O . LEU A 1 95 ? 16.629 10.693 -19.710 1.00 66.56 95 LEU A O 1
ATOM 721 N N . ILE A 1 96 ? 17.188 8.519 -19.638 1.00 65.06 96 ILE A N 1
ATOM 722 C CA . ILE A 1 96 ? 18.427 8.708 -18.880 1.00 65.06 96 ILE A CA 1
ATOM 723 C C . ILE A 1 96 ? 19.436 9.474 -19.739 1.00 65.06 96 ILE A C 1
ATOM 725 O O . ILE A 1 96 ? 20.035 10.422 -19.247 1.00 65.06 96 ILE A O 1
ATOM 729 N N . ALA A 1 97 ? 19.613 9.116 -21.011 1.00 65.56 97 ALA A N 1
ATOM 730 C CA . ALA A 1 97 ? 20.519 9.819 -21.912 1.00 65.56 97 ALA A CA 1
ATOM 731 C C . ALA A 1 97 ? 20.064 11.270 -22.153 1.00 65.56 97 ALA A C 1
ATOM 733 O O . ALA A 1 97 ? 20.848 12.192 -21.945 1.00 65.56 97 ALA A O 1
ATOM 734 N N . ASP A 1 98 ? 18.792 11.492 -22.488 1.00 64.38 98 ASP A N 1
ATOM 735 C CA . ASP A 1 98 ? 18.206 12.812 -22.756 1.00 64.38 98 ASP A CA 1
ATOM 736 C C . ASP A 1 98 ? 18.266 13.745 -21.532 1.00 64.38 98 ASP A C 1
ATOM 738 O O . ASP A 1 98 ? 18.567 14.933 -21.647 1.00 64.38 98 ASP A O 1
ATOM 742 N N . LYS A 1 99 ? 18.036 13.207 -20.327 1.00 61.31 99 LYS A N 1
ATOM 743 C CA . LYS A 1 99 ? 17.999 13.971 -19.067 1.00 61.31 99 LYS A CA 1
ATOM 744 C C . LYS A 1 99 ? 19.245 13.811 -18.199 1.00 61.31 99 LYS A C 1
ATOM 746 O O . LYS A 1 99 ? 19.207 14.163 -17.026 1.00 61.31 99 LYS A O 1
ATOM 751 N N . ILE A 1 100 ? 20.347 13.264 -18.701 1.00 58.69 100 ILE A N 1
ATOM 752 C CA . ILE A 1 100 ? 21.637 13.243 -17.982 1.00 58.69 100 ILE A CA 1
ATOM 753 C C . ILE A 1 100 ? 22.772 13.742 -18.875 1.00 58.69 100 ILE A C 1
ATOM 755 O O . ILE A 1 100 ? 23.716 14.355 -18.363 1.00 58.69 100 ILE A O 1
ATOM 759 N N . ALA A 1 101 ? 22.679 13.563 -20.197 1.00 56.78 101 ALA A N 1
ATOM 760 C CA . ALA A 1 101 ? 23.694 14.051 -21.112 1.00 56.78 101 ALA A CA 1
ATOM 761 C C . ALA A 1 101 ? 23.813 15.588 -21.039 1.00 56.78 101 ALA A C 1
ATOM 763 O O . ALA A 1 101 ? 22.821 16.313 -20.918 1.00 56.78 101 ALA A O 1
ATOM 764 N N . PRO A 1 102 ? 25.040 16.128 -21.114 1.00 50.38 102 PRO A N 1
ATOM 765 C CA . PRO A 1 102 ? 25.302 17.545 -20.882 1.00 50.38 102 PRO A CA 1
ATOM 766 C C . PRO A 1 102 ? 24.791 18.489 -21.984 1.00 50.38 102 PRO A C 1
ATOM 768 O O . PRO A 1 102 ? 24.997 19.694 -21.847 1.00 50.38 102 PRO A O 1
ATOM 771 N N . HIS A 1 103 ? 24.186 17.997 -23.073 1.00 44.91 103 HIS A N 1
ATOM 772 C CA . HIS A 1 103 ? 24.050 18.780 -24.307 1.00 44.91 103 HIS A CA 1
ATOM 773 C C . HIS A 1 103 ? 22.656 19.265 -24.715 1.00 44.91 103 HIS A C 1
ATOM 775 O O . HIS A 1 103 ? 22.619 20.030 -25.670 1.00 44.91 103 HIS A O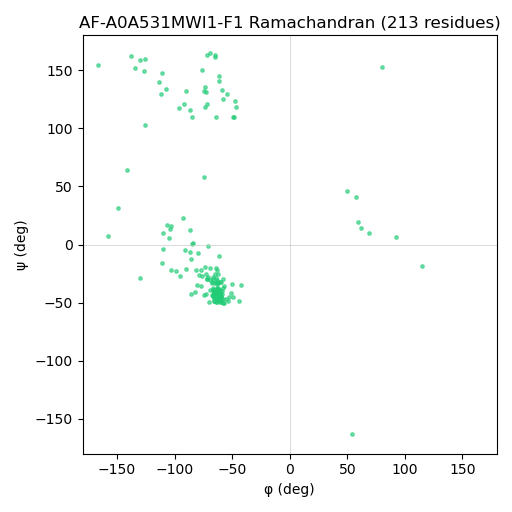 1
ATOM 781 N N . ASP A 1 104 ? 21.547 18.939 -24.028 1.00 44.34 104 ASP A N 1
ATOM 782 C CA . ASP A 1 104 ? 20.239 19.390 -24.558 1.00 44.34 104 ASP A CA 1
ATOM 783 C C . ASP A 1 104 ? 19.107 19.700 -23.563 1.00 44.34 104 ASP A C 1
ATOM 785 O O . ASP A 1 104 ? 17.913 19.592 -23.854 1.00 44.34 104 ASP A O 1
ATOM 789 N N . TRP A 1 105 ? 19.469 20.174 -22.371 1.00 50.06 105 TRP A N 1
ATOM 790 C CA . TRP A 1 105 ? 18.489 20.597 -21.362 1.00 50.06 105 TRP A CA 1
ATOM 791 C C . TRP A 1 105 ? 17.682 21.837 -21.779 1.00 50.06 105 TRP A C 1
ATOM 793 O O . TRP A 1 105 ? 16.532 21.993 -21.373 1.00 50.06 105 TRP A O 1
ATOM 803 N N . SER A 1 106 ? 18.267 22.725 -22.594 1.00 40.66 106 SER A N 1
ATOM 804 C CA . SER A 1 106 ? 17.628 23.977 -23.022 1.00 40.66 106 SER A CA 1
ATOM 805 C C . SER A 1 106 ? 16.598 23.803 -24.137 1.00 40.66 106 SER A C 1
ATOM 807 O O . SER A 1 106 ? 15.692 24.627 -24.223 1.00 40.66 106 SER A O 1
ATOM 809 N N . ALA A 1 107 ? 16.701 22.765 -24.977 1.00 45.16 107 ALA A N 1
ATOM 810 C CA . ALA A 1 107 ? 15.744 22.554 -26.067 1.00 45.16 107 ALA A CA 1
ATOM 811 C C . ALA A 1 107 ? 14.446 21.870 -25.605 1.00 45.16 107 ALA A C 1
ATOM 813 O O . ALA A 1 107 ? 13.405 22.037 -26.236 1.00 45.16 107 ALA A O 1
ATOM 814 N N . HIS A 1 108 ? 14.477 21.157 -24.473 1.00 42.62 108 HIS A N 1
ATOM 815 C CA . HIS A 1 108 ? 13.372 20.304 -24.019 1.00 42.62 108 HIS A CA 1
ATOM 816 C C . HIS A 1 108 ? 12.619 20.820 -22.774 1.00 42.62 108 HIS A C 1
ATOM 818 O O . HIS A 1 108 ? 11.778 20.100 -22.229 1.00 42.62 108 HIS A O 1
ATOM 824 N N . SER A 1 109 ? 12.857 22.061 -22.323 1.00 39.06 109 SER A N 1
ATOM 825 C CA . SER A 1 109 ? 12.175 22.643 -21.146 1.00 39.06 109 SER A CA 1
ATOM 826 C C . SER A 1 109 ? 10.753 23.162 -21.421 1.00 39.06 109 SER A C 1
ATOM 828 O O . SER A 1 109 ? 10.040 23.536 -20.493 1.00 39.06 109 SER A O 1
ATOM 830 N N . GLY A 1 110 ? 10.318 23.179 -22.687 1.00 34.09 110 GLY A N 1
ATOM 831 C CA . GLY A 1 110 ? 9.106 23.886 -23.110 1.00 34.09 110 GLY A CA 1
ATOM 832 C C . GLY A 1 110 ? 7.789 23.101 -23.108 1.00 34.09 110 GLY A C 1
ATOM 833 O O . GLY A 1 110 ? 6.762 23.705 -23.405 1.00 34.09 110 GLY A O 1
ATOM 834 N N . GLY A 1 111 ? 7.767 21.790 -22.825 1.00 35.22 111 GLY A N 1
ATOM 835 C CA . GLY A 1 111 ? 6.552 21.011 -23.124 1.00 35.22 111 GLY A CA 1
ATOM 836 C C . GLY A 1 111 ? 6.293 19.695 -22.396 1.00 35.22 111 GLY A C 1
ATOM 837 O O . GLY A 1 111 ? 5.336 19.019 -22.761 1.00 35.22 111 GLY A O 1
ATOM 838 N N . SER A 1 112 ? 7.070 19.303 -21.383 1.00 36.66 112 SER A N 1
ATOM 839 C CA . SER A 1 112 ? 6.790 18.060 -20.643 1.00 36.66 112 SER A CA 1
ATOM 840 C C . SER A 1 112 ? 6.249 18.352 -19.244 1.00 36.66 112 SER A C 1
ATOM 842 O O . SER A 1 112 ? 6.764 19.204 -18.523 1.00 36.66 112 SER A O 1
ATOM 844 N N . SER A 1 113 ? 5.177 17.654 -18.864 1.00 39.06 113 SER A N 1
ATOM 845 C CA . SER A 1 113 ? 4.664 17.603 -17.493 1.00 39.06 113 SER A CA 1
ATOM 846 C C . SER A 1 113 ? 5.825 17.351 -16.528 1.00 39.06 113 SER A C 1
ATOM 848 O O . SER A 1 113 ? 6.490 16.323 -16.649 1.00 39.06 113 SER A O 1
ATOM 850 N N . SER A 1 114 ? 6.087 18.291 -15.614 1.00 51.09 114 SER A N 1
ATOM 851 C CA . SER A 1 114 ? 7.245 18.264 -14.711 1.00 51.09 114 SER A CA 1
ATOM 852 C C . SER A 1 114 ? 7.387 16.899 -14.035 1.00 51.09 114 SER A C 1
ATOM 854 O O . SER A 1 114 ? 6.584 16.557 -13.180 1.00 51.09 114 SER A O 1
ATOM 856 N N . ILE A 1 115 ? 8.406 16.109 -14.387 1.00 50.88 115 ILE A N 1
ATOM 857 C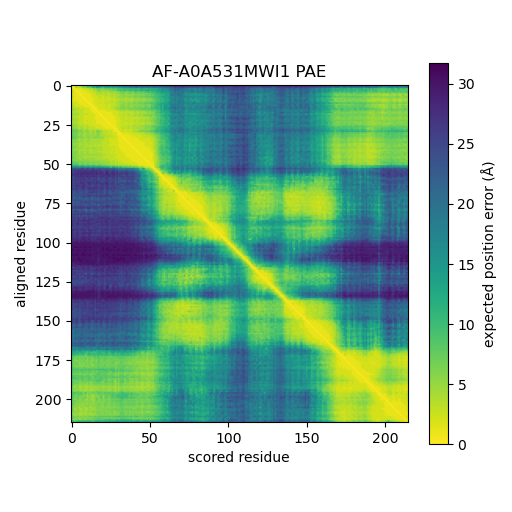 CA . ILE A 1 115 ? 8.679 14.780 -13.797 1.00 50.88 115 ILE A CA 1
ATOM 858 C C . ILE A 1 115 ? 8.959 14.833 -12.284 1.00 50.88 115 ILE A C 1
ATOM 860 O O . ILE A 1 115 ? 8.978 13.807 -11.611 1.00 50.88 115 ILE A O 1
ATOM 864 N N . PHE A 1 116 ? 9.127 16.035 -11.734 1.00 58.53 116 PHE A N 1
ATOM 865 C CA . PHE A 1 116 ? 9.349 16.297 -10.317 1.00 58.53 116 PHE A CA 1
ATOM 866 C C . PHE A 1 116 ? 8.045 16.576 -9.545 1.00 58.53 116 PHE A C 1
ATOM 868 O O . PHE A 1 116 ? 8.100 17.191 -8.483 1.00 58.53 116 PHE A O 1
ATOM 875 N N . VAL A 1 117 ? 6.877 16.118 -10.034 1.00 58.88 117 VAL A N 1
ATOM 876 C CA . VAL A 1 117 ? 5.556 16.336 -9.389 1.00 58.88 117 VAL A CA 1
ATOM 877 C C . VAL A 1 117 ? 5.558 15.967 -7.897 1.00 58.88 117 VAL A C 1
ATOM 879 O O . VAL A 1 117 ? 4.899 16.620 -7.096 1.00 58.88 117 VAL A O 1
ATOM 882 N N . ASN A 1 118 ? 6.329 14.946 -7.514 1.00 58.00 118 ASN A N 1
ATOM 883 C CA . ASN A 1 118 ? 6.357 14.394 -6.157 1.00 58.00 118 ASN A CA 1
ATOM 884 C C . ASN A 1 118 ? 7.624 14.745 -5.360 1.00 58.00 118 ASN A C 1
ATOM 886 O O . ASN A 1 118 ? 7.893 14.156 -4.311 1.00 58.00 118 ASN A O 1
ATOM 890 N N . ALA A 1 119 ? 8.373 15.749 -5.814 1.00 62.47 119 ALA A N 1
ATOM 891 C CA . ALA A 1 119 ? 9.517 16.329 -5.118 1.00 62.47 119 ALA A CA 1
ATOM 892 C C . ALA A 1 119 ? 9.274 16.571 -3.625 1.00 62.47 119 ALA A C 1
ATOM 894 O O . ALA A 1 119 ? 10.076 16.173 -2.779 1.00 62.47 119 ALA A O 1
ATOM 895 N N . SER A 1 120 ? 8.141 17.191 -3.300 1.00 56.25 120 SER A N 1
ATOM 896 C CA . SER A 1 120 ? 7.773 17.543 -1.929 1.00 56.25 120 SER A CA 1
ATOM 897 C C . SER A 1 120 ? 7.484 16.313 -1.064 1.00 56.25 120 SER A C 1
ATOM 899 O O . SER A 1 120 ? 7.803 16.315 0.125 1.00 56.25 120 SER A O 1
ATOM 901 N N . THR A 1 121 ? 6.959 15.236 -1.656 1.00 60.03 121 THR A N 1
ATOM 902 C CA . THR A 1 121 ? 6.716 13.953 -0.978 1.00 60.03 121 THR A CA 1
ATOM 903 C C . THR A 1 121 ? 8.034 13.301 -0.570 1.00 60.03 121 THR A C 1
ATOM 905 O O . THR A 1 121 ? 8.219 12.938 0.595 1.00 60.03 121 THR A O 1
ATOM 908 N N . TRP A 1 122 ? 8.992 13.220 -1.496 1.00 65.25 122 TRP A N 1
ATOM 909 C CA . TRP A 1 122 ? 10.311 12.653 -1.214 1.00 65.25 122 TRP A CA 1
ATOM 910 C C . TRP A 1 122 ? 11.132 13.540 -0.283 1.00 65.25 122 TRP A C 1
ATOM 912 O O . TRP A 1 122 ? 11.763 13.028 0.639 1.00 65.25 122 TRP A O 1
ATOM 922 N N . ALA A 1 123 ? 11.070 14.862 -0.453 1.00 62.16 123 ALA A N 1
ATOM 923 C CA . ALA A 1 123 ? 11.675 15.827 0.460 1.00 62.16 123 ALA A CA 1
ATOM 924 C C . ALA A 1 123 ? 11.219 15.611 1.903 1.00 62.16 123 ALA A C 1
ATOM 926 O O . ALA A 1 123 ? 12.054 15.502 2.805 1.00 62.16 123 ALA A O 1
ATOM 927 N N . LEU A 1 124 ? 9.909 15.478 2.112 1.00 60.06 124 LEU A N 1
ATOM 928 C CA . LEU A 1 124 ? 9.333 15.242 3.426 1.00 60.06 124 LEU A CA 1
ATOM 929 C C . LEU A 1 124 ? 9.739 13.871 3.987 1.00 60.06 124 LEU A C 1
ATOM 931 O O . LEU A 1 124 ? 10.122 13.791 5.153 1.00 60.06 124 LEU A O 1
ATOM 935 N N . MET A 1 125 ? 9.726 12.809 3.174 1.00 64.50 125 MET A N 1
ATOM 936 C CA . MET A 1 125 ? 10.161 11.476 3.615 1.00 64.50 125 MET A CA 1
ATOM 937 C C . MET A 1 125 ? 11.647 11.420 4.002 1.00 64.50 125 MET A C 1
ATOM 939 O O . MET A 1 125 ? 11.989 10.773 4.996 1.00 64.50 125 MET A O 1
ATOM 943 N N . LEU A 1 126 ? 12.527 12.082 3.240 1.00 63.28 126 LEU A N 1
ATOM 944 C CA . LEU A 1 126 ? 13.981 12.040 3.445 1.00 63.28 126 LEU A CA 1
ATOM 945 C C . LEU A 1 126 ? 14.455 13.004 4.537 1.00 63.28 126 LEU A C 1
ATOM 947 O O . LEU A 1 126 ? 15.338 12.663 5.319 1.00 63.28 126 LEU A O 1
ATOM 951 N N . THR A 1 127 ? 13.899 14.218 4.578 1.00 63.31 127 THR A N 1
ATOM 952 C CA . THR A 1 127 ? 14.407 15.318 5.422 1.00 63.31 127 THR A CA 1
ATOM 953 C C . THR A 1 127 ? 13.473 15.691 6.574 1.00 63.31 127 THR A C 1
ATOM 955 O O . THR A 1 127 ? 13.885 16.415 7.481 1.00 63.31 127 THR A O 1
ATOM 958 N N . GLY A 1 128 ? 12.207 15.257 6.539 1.00 57.91 128 GLY A N 1
ATOM 959 C CA . GLY A 1 128 ? 11.171 15.728 7.462 1.00 57.91 128 GLY A CA 1
ATOM 960 C C . GLY A 1 128 ? 10.767 17.193 7.253 1.00 57.91 128 GLY A C 1
ATOM 961 O O . GLY A 1 128 ? 10.076 17.756 8.100 1.00 57.91 128 GLY A O 1
ATOM 962 N N . ARG A 1 129 ? 11.208 17.832 6.161 1.00 58.91 129 ARG A N 1
ATOM 963 C CA . ARG A 1 129 ? 10.908 19.224 5.805 1.00 58.91 129 ARG A CA 1
ATOM 964 C C . ARG A 1 129 ? 10.518 19.314 4.332 1.00 58.91 129 ARG A C 1
ATOM 966 O O . ARG A 1 129 ? 10.958 18.515 3.509 1.00 58.91 129 ARG A O 1
ATOM 973 N N . VAL A 1 130 ? 9.705 20.310 3.999 1.00 58.09 130 VAL A N 1
ATOM 974 C CA . VAL A 1 130 ? 9.475 20.690 2.601 1.00 58.09 130 VAL A CA 1
ATOM 975 C C . VAL A 1 130 ? 10.724 21.433 2.121 1.00 58.09 130 VAL A C 1
ATOM 977 O O . VAL A 1 130 ? 11.254 22.278 2.845 1.00 58.09 130 VAL A O 1
ATOM 980 N N . LEU A 1 131 ? 11.247 21.065 0.950 1.00 61.06 131 LEU A N 1
ATOM 981 C CA . LEU A 1 131 ? 12.370 21.779 0.344 1.00 61.06 131 LEU A CA 1
ATOM 982 C C . LEU A 1 131 ? 11.879 23.128 -0.185 1.00 61.06 131 LEU A C 1
ATOM 984 O O . LEU A 1 131 ? 10.884 23.177 -0.898 1.00 61.06 131 LEU A O 1
ATOM 988 N N . ASP A 1 132 ? 12.596 24.195 0.154 1.00 55.53 132 ASP A N 1
ATOM 989 C CA . ASP A 1 132 ? 12.363 25.523 -0.411 1.00 55.53 132 ASP A CA 1
ATOM 990 C C . ASP A 1 132 ? 12.869 25.563 -1.864 1.00 55.53 132 ASP A C 1
ATOM 992 O O . ASP A 1 132 ? 13.975 25.079 -2.149 1.00 55.53 132 ASP A O 1
ATOM 996 N N . GLU A 1 133 ? 12.082 26.139 -2.776 1.00 53.09 133 GLU A N 1
ATOM 997 C CA . GLU A 1 133 ? 12.393 26.293 -4.208 1.00 53.09 133 GLU A CA 1
ATOM 998 C C . GLU A 1 133 ? 13.441 27.402 -4.444 1.00 53.09 133 GLU A C 1
ATOM 1000 O O . GLU A 1 133 ? 13.206 28.388 -5.136 1.00 53.09 133 GLU A O 1
ATOM 1005 N N . GLY A 1 134 ? 14.622 27.277 -3.834 1.00 52.78 134 GLY A N 1
ATOM 1006 C CA . GLY A 1 134 ? 15.741 28.193 -4.079 1.00 52.78 134 GLY A CA 1
ATOM 1007 C C . GLY A 1 134 ? 16.271 28.120 -5.521 1.00 52.78 134 GLY A C 1
ATOM 1008 O O . GLY A 1 134 ? 16.036 27.139 -6.234 1.00 52.78 134 GLY A O 1
ATOM 1009 N N . GLU A 1 135 ? 17.032 29.143 -5.934 1.00 42.94 135 GLU A N 1
ATOM 1010 C CA . GLU A 1 135 ? 17.569 29.290 -7.297 1.00 42.94 135 GLU A CA 1
ATOM 1011 C C . GLU A 1 135 ? 18.274 28.012 -7.795 1.00 42.94 135 GLU A C 1
ATOM 1013 O O . GLU A 1 135 ? 19.340 27.624 -7.313 1.00 42.94 135 GLU A O 1
ATOM 1018 N N . GLY A 1 136 ? 17.642 27.345 -8.768 1.00 55.66 136 GLY A N 1
ATOM 1019 C CA . GLY A 1 136 ? 18.140 26.146 -9.452 1.00 55.66 136 GLY A CA 1
ATOM 1020 C C . GLY A 1 136 ? 17.320 24.867 -9.233 1.00 55.66 136 GLY A C 1
ATOM 1021 O O . GLY A 1 136 ? 17.443 23.948 -10.041 1.00 55.66 136 GLY A O 1
ATOM 1022 N N . GLY A 1 137 ? 16.471 24.793 -8.201 1.00 67.38 137 GLY A N 1
ATOM 1023 C CA . GLY A 1 137 ? 15.555 23.664 -7.977 1.00 67.38 137 GLY A CA 1
ATOM 1024 C C . GLY A 1 137 ? 16.205 22.265 -7.937 1.00 67.38 137 GLY A C 1
ATOM 1025 O O . GLY A 1 137 ? 17.417 22.086 -7.761 1.00 67.38 137 GLY A O 1
ATOM 1026 N N . ILE A 1 138 ? 15.379 21.227 -8.091 1.00 66.69 138 ILE A N 1
ATOM 1027 C CA . ILE A 1 138 ? 15.829 19.821 -8.131 1.00 66.69 138 ILE A CA 1
ATOM 1028 C C . ILE A 1 138 ? 16.653 19.526 -9.391 1.00 66.69 138 ILE A C 1
ATOM 1030 O O . ILE A 1 138 ? 17.625 18.773 -9.330 1.00 66.69 138 ILE A O 1
ATOM 1034 N N . GLU A 1 139 ? 16.328 20.179 -10.504 1.00 68.56 139 GLU A N 1
ATOM 1035 C CA . GLU A 1 139 ? 17.044 20.046 -11.774 1.00 68.56 139 GLU A CA 1
ATOM 1036 C C . GLU A 1 139 ? 18.512 20.494 -11.660 1.00 68.56 139 GLU A C 1
ATOM 1038 O O . GLU A 1 139 ? 19.428 19.772 -12.059 1.00 68.56 139 GLU A O 1
ATOM 1043 N N . GLY A 1 140 ? 18.772 21.649 -11.040 1.00 70.44 140 GLY A N 1
ATOM 1044 C CA . GLY A 1 140 ? 20.129 22.141 -10.793 1.00 70.44 140 GLY A CA 1
ATOM 1045 C C . GLY A 1 140 ? 20.916 21.245 -9.835 1.00 70.44 140 GLY A C 1
ATOM 1046 O O . GLY A 1 140 ? 22.123 21.052 -10.009 1.00 70.44 140 GLY A O 1
ATOM 1047 N N . THR A 1 141 ? 20.230 20.630 -8.867 1.00 75.88 141 THR A N 1
ATOM 1048 C CA . THR A 1 141 ? 20.831 19.645 -7.953 1.00 75.88 141 THR A CA 1
ATOM 1049 C C . THR A 1 141 ? 21.265 18.388 -8.711 1.00 75.88 141 THR A C 1
ATOM 1051 O O . THR A 1 141 ? 22.404 17.946 -8.554 1.00 75.88 141 THR A O 1
ATOM 1054 N N . LEU A 1 142 ? 20.408 17.858 -9.590 1.00 71.62 142 LEU A N 1
ATOM 1055 C CA . LEU A 1 142 ? 20.735 16.722 -10.453 1.00 71.62 142 LEU A CA 1
ATOM 1056 C C . LEU A 1 142 ? 21.913 17.057 -11.381 1.00 71.62 142 LEU A C 1
ATOM 1058 O O . LEU A 1 142 ? 22.872 16.296 -11.447 1.00 71.62 142 LEU A O 1
ATOM 1062 N N . ARG A 1 143 ? 21.922 18.241 -12.005 1.00 72.50 143 ARG A N 1
ATOM 1063 C CA . ARG A 1 143 ? 23.024 18.702 -12.869 1.00 72.50 143 ARG A CA 1
ATOM 1064 C C . ARG A 1 143 ? 24.365 18.777 -12.133 1.00 72.50 143 ARG A C 1
ATOM 1066 O O . ARG A 1 143 ? 25.391 18.335 -12.650 1.00 72.50 143 ARG A O 1
ATOM 1073 N N . SER A 1 144 ? 24.363 19.323 -10.916 1.00 76.19 144 SER A N 1
ATOM 1074 C CA . SER A 1 144 ? 25.554 19.380 -10.061 1.00 76.19 144 SER A CA 1
ATOM 1075 C C . SER A 1 144 ? 26.056 17.977 -9.708 1.00 76.19 144 SER A C 1
ATOM 1077 O O . SER A 1 144 ? 27.258 17.707 -9.785 1.00 76.19 144 SER A O 1
ATOM 1079 N N . MET A 1 145 ? 25.129 17.061 -9.409 1.00 77.12 145 MET A N 1
ATOM 1080 C CA . MET A 1 145 ? 25.427 15.660 -9.127 1.00 77.12 145 MET A CA 1
ATOM 1081 C C . MET A 1 145 ? 26.048 14.957 -10.342 1.00 77.12 145 MET A C 1
ATOM 1083 O O . MET A 1 145 ? 27.070 14.292 -10.191 1.00 77.12 145 MET A O 1
ATOM 1087 N N . VAL A 1 146 ? 25.507 15.160 -11.552 1.00 75.75 146 VAL A N 1
ATOM 1088 C CA . VAL A 1 146 ? 26.055 14.601 -12.807 1.00 75.75 146 VAL A CA 1
ATOM 1089 C C . VAL A 1 146 ? 27.469 15.097 -13.054 1.00 75.75 146 VAL A C 1
ATOM 1091 O O . VAL A 1 146 ? 28.360 14.298 -13.336 1.00 75.75 146 VAL A O 1
ATOM 1094 N N . ARG A 1 147 ? 27.712 16.398 -12.874 1.00 78.94 147 ARG A N 1
ATOM 1095 C CA . ARG A 1 147 ? 29.047 16.980 -13.052 1.00 78.94 147 ARG A CA 1
ATOM 1096 C C . ARG A 1 147 ? 30.068 16.436 -12.047 1.00 78.94 147 ARG A C 1
ATOM 1098 O O . ARG A 1 147 ? 31.249 16.361 -12.368 1.00 78.94 147 ARG A O 1
ATOM 1105 N N . ARG A 1 148 ? 29.628 16.091 -10.834 1.00 83.19 148 ARG A N 1
ATOM 1106 C CA . ARG A 1 148 ? 30.490 15.617 -9.741 1.00 83.19 148 ARG A CA 1
ATOM 1107 C C . ARG A 1 148 ? 30.761 14.112 -9.794 1.00 83.19 148 ARG A C 1
ATOM 1109 O O . ARG A 1 148 ? 31.885 13.702 -9.529 1.00 83.19 148 ARG A O 1
ATOM 1116 N N . LEU A 1 149 ? 29.738 13.306 -10.075 1.00 77.25 149 LEU A N 1
ATOM 1117 C CA . LEU A 1 149 ? 29.783 11.839 -9.986 1.00 77.25 149 LEU A CA 1
ATOM 1118 C C . LEU A 1 149 ? 29.903 11.1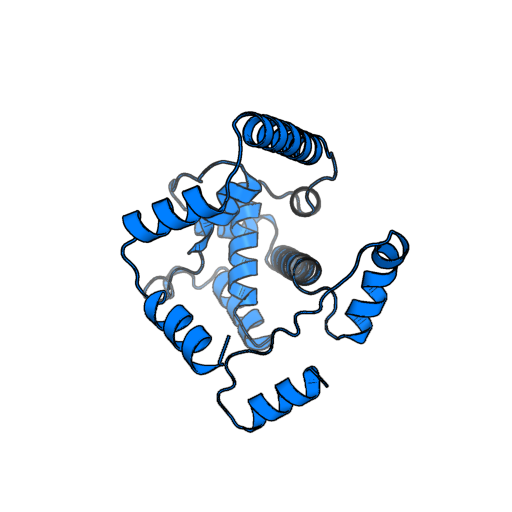48 -11.350 1.00 77.25 149 LEU A C 1
ATOM 1120 O O . LEU A 1 149 ? 30.351 10.005 -11.418 1.00 77.25 149 LEU A O 1
ATOM 1124 N N . GLY A 1 150 ? 29.516 11.829 -12.429 1.00 77.44 150 GLY A N 1
ATOM 1125 C CA . GLY A 1 150 ? 29.419 11.259 -13.767 1.00 77.44 150 GLY A CA 1
ATOM 1126 C C . GLY A 1 150 ? 28.137 10.449 -13.988 1.00 77.44 150 GLY A C 1
ATOM 1127 O O . GLY A 1 150 ? 27.567 9.855 -13.069 1.00 77.44 150 GLY A O 1
ATOM 1128 N N . GLU A 1 151 ? 27.699 10.393 -15.247 1.00 74.81 151 GLU A N 1
ATOM 1129 C CA . GLU A 1 151 ? 26.515 9.636 -15.678 1.00 74.81 151 GLU A CA 1
ATOM 1130 C C . GLU A 1 151 ? 26.539 8.153 -15.242 1.00 74.81 151 GLU A C 1
ATOM 1132 O O . GLU A 1 151 ? 25.529 7.691 -14.704 1.00 74.81 151 GLU A O 1
ATOM 1137 N N . PRO A 1 152 ? 27.650 7.389 -15.370 1.00 76.38 152 PRO A N 1
ATOM 1138 C CA . PRO A 1 152 ? 27.639 5.963 -15.031 1.00 76.38 152 PRO A CA 1
ATOM 1139 C C . PRO A 1 152 ? 27.349 5.675 -13.552 1.00 76.38 152 PRO A C 1
ATOM 1141 O O . PRO A 1 152 ? 26.780 4.632 -13.223 1.00 76.38 152 PRO A O 1
ATOM 1144 N N . VAL A 1 153 ? 27.737 6.582 -12.649 1.00 78.06 153 VAL A N 1
ATOM 1145 C CA . VAL A 1 153 ? 27.479 6.445 -11.208 1.00 78.06 153 VAL A CA 1
ATOM 1146 C C . VAL A 1 153 ? 26.015 6.732 -10.906 1.00 78.06 153 VAL A C 1
ATOM 1148 O O . VAL A 1 153 ? 25.386 5.969 -10.176 1.00 78.06 153 VAL A O 1
ATOM 1151 N N . ILE A 1 154 ? 25.450 7.777 -11.514 1.00 74.19 154 ILE A N 1
ATOM 1152 C CA . ILE A 1 154 ? 24.035 8.123 -11.339 1.00 74.19 154 ILE A CA 1
ATOM 1153 C C . ILE A 1 154 ? 23.145 7.022 -11.896 1.00 74.19 154 ILE A C 1
ATOM 1155 O O . ILE A 1 154 ? 22.221 6.601 -11.211 1.00 74.19 154 ILE A O 1
ATOM 1159 N N . ARG A 1 155 ? 23.471 6.472 -13.069 1.00 76.06 155 ARG A N 1
ATOM 1160 C CA . ARG A 1 155 ? 22.759 5.331 -13.657 1.00 76.06 155 ARG A CA 1
ATOM 1161 C C . ARG A 1 155 ? 22.708 4.137 -12.700 1.00 76.06 155 ARG A C 1
ATOM 1163 O O . ARG A 1 155 ? 21.644 3.566 -12.478 1.00 76.06 155 ARG A O 1
ATOM 1170 N N . LYS A 1 156 ? 23.840 3.784 -12.080 1.00 74.12 156 LYS A N 1
ATOM 1171 C CA . LYS A 1 156 ? 23.893 2.711 -11.071 1.00 74.12 156 LYS A CA 1
ATOM 1172 C C . LYS A 1 156 ? 23.089 3.046 -9.816 1.00 74.12 156 LYS A C 1
ATOM 1174 O O . LYS A 1 156 ? 22.391 2.174 -9.307 1.00 74.12 156 LYS A O 1
ATOM 1179 N N . ALA A 1 157 ? 23.169 4.284 -9.335 1.00 76.50 157 ALA A N 1
ATOM 1180 C CA . ALA A 1 157 ? 22.438 4.728 -8.155 1.00 76.50 157 ALA A CA 1
ATOM 1181 C C . ALA A 1 157 ? 20.918 4.696 -8.397 1.00 76.50 157 ALA A C 1
ATOM 1183 O O . ALA A 1 157 ? 20.184 4.140 -7.589 1.00 76.50 157 ALA A O 1
ATOM 1184 N N . VAL A 1 158 ? 20.448 5.195 -9.542 1.00 75.19 158 VAL A N 1
ATOM 1185 C CA . VAL A 1 158 ? 19.042 5.127 -9.963 1.00 75.19 158 VAL A CA 1
ATOM 1186 C C . VAL A 1 158 ? 18.569 3.681 -10.091 1.00 75.19 158 VAL A C 1
ATOM 1188 O O . VAL A 1 158 ? 17.550 3.329 -9.507 1.00 75.19 158 VAL A O 1
ATOM 1191 N N . ALA A 1 159 ? 19.317 2.819 -10.787 1.00 72.94 159 ALA A N 1
ATOM 1192 C CA . ALA A 1 159 ? 18.951 1.409 -10.936 1.00 72.94 159 ALA A CA 1
ATOM 1193 C C . ALA A 1 159 ? 18.874 0.687 -9.580 1.00 72.94 159 ALA A C 1
ATOM 1195 O O . ALA A 1 159 ? 17.971 -0.115 -9.344 1.00 72.94 159 ALA A O 1
ATOM 1196 N N . ALA A 1 160 ? 19.791 0.999 -8.661 1.00 69.88 160 ALA A N 1
ATOM 1197 C CA . ALA A 1 160 ? 19.742 0.496 -7.296 1.00 69.88 160 ALA A CA 1
ATOM 1198 C C . ALA A 1 160 ? 18.524 1.042 -6.531 1.00 69.88 160 ALA A C 1
ATOM 1200 O O . ALA A 1 160 ? 17.826 0.251 -5.910 1.00 69.88 160 ALA A O 1
ATOM 1201 N N . ALA A 1 161 ? 18.202 2.336 -6.633 1.00 72.69 161 ALA A N 1
ATOM 1202 C CA . ALA A 1 161 ? 17.006 2.918 -6.019 1.00 72.69 161 ALA A CA 1
ATOM 1203 C C . ALA A 1 161 ? 15.709 2.293 -6.563 1.00 72.69 161 ALA A C 1
ATOM 1205 O O . ALA A 1 161 ? 14.821 1.948 -5.789 1.00 72.69 161 ALA A O 1
ATOM 1206 N N . MET A 1 162 ? 15.618 2.077 -7.879 1.00 70.69 162 MET A N 1
ATOM 1207 C CA . MET A 1 162 ? 14.501 1.375 -8.519 1.00 70.69 162 MET A CA 1
ATOM 1208 C C . MET A 1 162 ? 14.386 -0.070 -8.036 1.00 70.69 162 MET A C 1
ATOM 1210 O O . MET A 1 162 ? 13.280 -0.534 -7.769 1.00 70.69 162 MET A O 1
ATOM 1214 N N . ARG A 1 163 ? 15.512 -0.773 -7.872 1.00 68.38 163 ARG A N 1
ATOM 1215 C CA . ARG A 1 163 ? 15.537 -2.128 -7.310 1.00 68.38 163 ARG A CA 1
ATOM 1216 C C . ARG A 1 163 ? 15.086 -2.146 -5.853 1.00 68.38 163 ARG A C 1
ATOM 1218 O O . ARG A 1 163 ? 14.273 -2.991 -5.513 1.00 68.38 163 ARG A O 1
ATOM 1225 N N . GLU A 1 164 ? 15.566 -1.228 -5.017 1.00 68.12 164 GLU A N 1
ATOM 1226 C CA . GLU A 1 164 ? 15.151 -1.144 -3.611 1.00 68.12 164 GLU A CA 1
ATOM 1227 C C . GLU A 1 164 ? 13.659 -0.807 -3.486 1.00 68.12 164 GLU A C 1
ATOM 1229 O O . GLU A 1 164 ? 12.945 -1.450 -2.722 1.00 68.12 164 GLU A O 1
ATOM 1234 N N . MET A 1 165 ? 13.153 0.144 -4.280 1.00 63.94 165 MET A N 1
ATOM 1235 C CA . MET A 1 165 ? 11.716 0.426 -4.346 1.00 63.94 165 MET A CA 1
ATOM 1236 C C . MET A 1 165 ? 10.947 -0.813 -4.816 1.00 63.94 165 MET A C 1
ATOM 1238 O O . MET A 1 165 ? 9.985 -1.223 -4.173 1.00 63.94 165 MET A O 1
ATOM 1242 N N . GLY A 1 166 ? 11.413 -1.475 -5.876 1.00 63.22 166 GLY A N 1
ATOM 1243 C CA . GLY A 1 166 ? 10.834 -2.720 -6.369 1.00 63.22 166 GLY A CA 1
ATOM 1244 C C . GLY A 1 166 ? 10.831 -3.838 -5.326 1.00 63.22 166 GLY A C 1
ATOM 1245 O O . GLY A 1 166 ? 9.840 -4.539 -5.214 1.00 63.22 166 GLY A O 1
ATOM 1246 N N . GLU A 1 167 ? 11.880 -3.994 -4.519 1.00 63.81 167 GLU A N 1
ATOM 1247 C CA . GLU A 1 167 ? 11.952 -5.007 -3.456 1.00 63.81 167 GLU A CA 1
ATOM 1248 C C . GLU A 1 167 ? 11.041 -4.684 -2.260 1.00 63.81 167 GLU A C 1
ATOM 1250 O O . GLU A 1 167 ? 10.538 -5.607 -1.619 1.00 63.81 167 GLU A O 1
ATOM 1255 N N . GLN A 1 168 ? 10.790 -3.400 -1.978 1.00 61.41 168 GLN A N 1
ATOM 1256 C CA . GLN A 1 168 ? 9.848 -2.965 -0.939 1.00 61.41 168 GLN A CA 1
ATOM 1257 C C . GLN A 1 168 ? 8.380 -3.096 -1.375 1.00 61.41 168 GLN A C 1
ATOM 1259 O O . GLN A 1 168 ? 7.529 -3.418 -0.548 1.00 61.41 168 GLN A O 1
ATOM 1264 N N . PHE A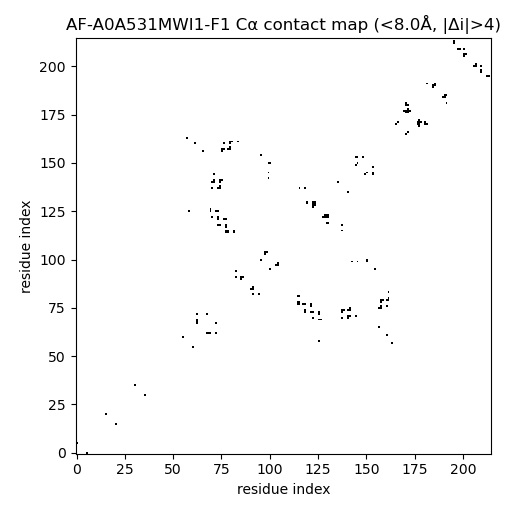 1 169 ? 8.074 -2.861 -2.656 1.00 61.53 169 PHE A N 1
ATOM 1265 C CA . PHE A 1 169 ? 6.700 -2.901 -3.176 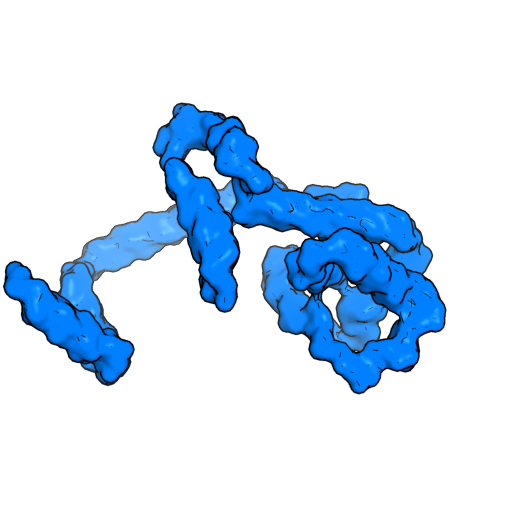1.00 61.53 169 PHE A CA 1
ATOM 1266 C C . PHE A 1 169 ? 6.320 -4.250 -3.801 1.00 61.53 169 PHE A C 1
ATOM 1268 O O . PHE A 1 169 ? 5.153 -4.632 -3.785 1.00 61.53 169 PHE A O 1
ATOM 1275 N N . VAL A 1 170 ? 7.294 -5.001 -4.318 1.00 69.25 170 VAL A N 1
ATOM 1276 C CA . VAL A 1 170 ? 7.102 -6.281 -5.004 1.00 69.25 170 VAL A CA 1
ATOM 1277 C C . VAL A 1 170 ? 7.970 -7.342 -4.334 1.00 69.25 170 VAL A C 1
ATOM 1279 O O 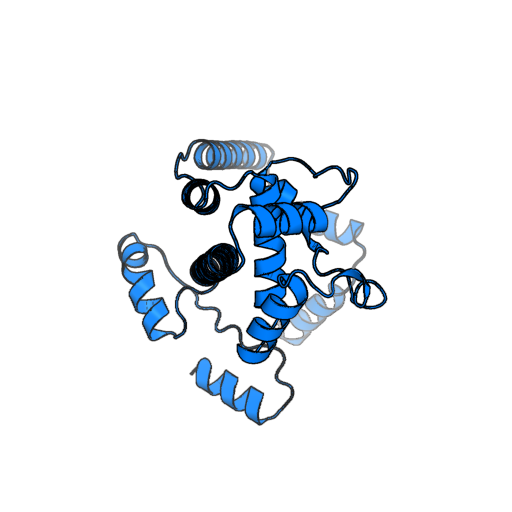. VAL A 1 170 ? 9.176 -7.457 -4.565 1.00 69.25 170 VAL A O 1
ATOM 1282 N N . LEU A 1 171 ? 7.329 -8.186 -3.520 1.00 77.69 171 LEU A N 1
ATOM 1283 C CA . LEU A 1 171 ? 8.020 -9.231 -2.762 1.00 77.69 171 LEU A CA 1
ATOM 1284 C C . LEU A 1 171 ? 8.806 -10.187 -3.678 1.00 77.69 171 LEU A C 1
ATOM 1286 O O . LEU A 1 171 ? 9.846 -10.694 -3.275 1.00 77.69 171 LEU A O 1
ATOM 1290 N N . GLY A 1 172 ? 8.373 -10.404 -4.921 1.00 80.81 172 GLY A N 1
ATOM 1291 C CA . GLY A 1 172 ? 9.115 -11.131 -5.954 1.00 80.81 172 GLY A CA 1
ATOM 1292 C C . GLY A 1 172 ? 8.503 -10.915 -7.335 1.00 80.81 172 GLY A C 1
ATOM 1293 O O . GLY A 1 172 ? 7.312 -10.644 -7.438 1.00 80.81 172 GLY A O 1
ATOM 1294 N N . ARG A 1 173 ? 9.297 -11.055 -8.405 1.00 79.06 173 ARG A N 1
ATOM 1295 C CA . ARG A 1 173 ? 8.827 -10.827 -9.790 1.00 79.06 173 ARG A CA 1
ATOM 1296 C C . ARG A 1 173 ? 7.842 -11.898 -10.253 1.00 79.06 173 ARG A C 1
ATOM 1298 O O . ARG A 1 173 ? 7.108 -11.711 -11.213 1.00 79.06 173 ARG A O 1
ATOM 1305 N N . THR A 1 174 ? 7.869 -13.044 -9.580 1.00 85.88 174 THR A N 1
ATOM 1306 C CA . THR A 1 174 ? 6.927 -14.146 -9.749 1.00 85.88 174 THR A CA 1
ATOM 1307 C C . THR A 1 174 ? 6.402 -14.570 -8.384 1.00 85.88 174 THR A C 1
ATOM 1309 O O . THR A 1 174 ? 7.073 -14.379 -7.362 1.00 85.88 174 THR A O 1
ATOM 1312 N N . ILE A 1 175 ? 5.241 -15.228 -8.358 1.00 89.81 175 ILE A N 1
ATOM 1313 C CA . ILE A 1 175 ? 4.676 -15.776 -7.119 1.00 89.81 175 ILE A CA 1
ATOM 1314 C C . ILE A 1 175 ? 5.639 -16.757 -6.431 1.00 89.81 175 ILE A C 1
ATOM 1316 O O . ILE A 1 175 ? 5.768 -16.752 -5.209 1.00 89.81 175 ILE A O 1
ATOM 1320 N N . ALA A 1 176 ? 6.402 -17.541 -7.201 1.00 91.44 176 ALA A N 1
ATOM 1321 C CA . ALA A 1 176 ? 7.394 -18.470 -6.664 1.00 91.44 176 ALA A CA 1
ATOM 1322 C C . ALA A 1 176 ? 8.541 -17.743 -5.938 1.00 91.44 176 ALA A C 1
ATOM 1324 O O . ALA A 1 176 ? 8.955 -18.160 -4.851 1.00 91.44 176 ALA A O 1
ATOM 1325 N N . GLU A 1 177 ? 9.036 -16.636 -6.506 1.00 89.75 177 GLU A N 1
ATOM 1326 C CA . GLU A 1 177 ? 10.029 -15.780 -5.849 1.00 89.75 177 GLU A CA 1
ATOM 1327 C C . GLU A 1 177 ? 9.462 -15.152 -4.571 1.00 89.75 177 GLU A C 1
ATOM 1329 O O . GLU A 1 177 ? 10.120 -15.194 -3.528 1.00 89.75 177 GLU A O 1
ATOM 1334 N N . ALA A 1 178 ? 8.236 -14.624 -4.638 1.00 88.75 178 ALA A N 1
ATOM 1335 C CA . ALA A 1 178 ? 7.577 -13.958 -3.521 1.00 88.75 178 ALA A CA 1
ATOM 1336 C C . ALA A 1 178 ? 7.340 -14.923 -2.344 1.00 88.75 178 ALA A C 1
ATOM 1338 O O . ALA A 1 178 ? 7.717 -14.630 -1.208 1.00 88.75 178 ALA A O 1
ATOM 1339 N N . VAL A 1 179 ? 6.826 -16.129 -2.616 1.00 91.50 179 VAL A N 1
ATOM 1340 C CA . VAL A 1 179 ? 6.646 -17.189 -1.609 1.00 91.50 179 VAL A CA 1
ATOM 1341 C C . VAL A 1 179 ? 7.982 -17.597 -0.995 1.00 91.50 179 VAL A C 1
ATOM 1343 O O . VAL A 1 179 ? 8.080 -17.740 0.223 1.00 91.50 179 VAL A O 1
ATOM 1346 N N . LYS A 1 180 ? 9.037 -17.771 -1.804 1.00 92.62 180 LYS A N 1
ATOM 1347 C CA . LYS A 1 180 ? 10.373 -18.123 -1.298 1.00 92.62 180 LYS A CA 1
ATOM 1348 C C . LYS A 1 180 ? 10.919 -17.045 -0.360 1.00 92.62 180 LYS A C 1
ATOM 1350 O O . LYS A 1 180 ? 11.432 -17.386 0.705 1.00 92.62 180 LYS A O 1
ATOM 1355 N N . ARG A 1 181 ? 10.796 -15.771 -0.740 1.00 87.44 181 ARG A N 1
ATOM 1356 C CA . ARG A 1 181 ? 11.264 -14.621 0.046 1.00 87.44 181 ARG A CA 1
ATOM 1357 C C . ARG A 1 181 ? 10.440 -14.393 1.316 1.00 87.44 181 ARG A C 1
ATOM 1359 O O . ARG A 1 181 ? 11.009 -13.974 2.316 1.00 87.44 181 ARG A O 1
ATOM 1366 N N . GLY A 1 182 ? 9.151 -14.736 1.319 1.00 89.44 182 GLY A N 1
ATOM 1367 C CA . GLY A 1 182 ? 8.275 -14.613 2.491 1.00 89.44 182 GLY A CA 1
ATOM 1368 C C . GLY A 1 182 ? 8.515 -15.649 3.600 1.00 89.44 182 GLY A C 1
ATOM 1369 O O . GLY A 1 182 ? 8.138 -15.398 4.747 1.00 89.44 182 GLY A O 1
ATOM 1370 N N . ARG A 1 183 ? 9.169 -16.788 3.301 1.00 92.19 183 ARG A N 1
ATOM 1371 C CA . ARG A 1 183 ? 9.377 -17.911 4.249 1.00 92.19 183 ARG A CA 1
ATOM 1372 C C . ARG A 1 183 ? 9.921 -17.504 5.627 1.00 92.19 183 ARG A C 1
ATOM 1374 O O . ARG A 1 183 ? 9.386 -17.997 6.621 1.00 92.19 183 ARG A O 1
ATOM 1381 N N . PRO A 1 184 ? 10.939 -16.628 5.745 1.00 92.88 184 PRO A N 1
ATOM 1382 C CA . PRO A 1 184 ? 11.482 -16.250 7.048 1.00 92.88 184 PRO A CA 1
ATOM 1383 C C . PRO A 1 184 ? 10.465 -15.530 7.941 1.00 92.88 184 PRO A C 1
ATOM 1385 O O . PRO A 1 184 ? 10.491 -15.700 9.156 1.00 92.88 184 PRO A O 1
ATOM 1388 N N . MET A 1 185 ? 9.559 -14.734 7.364 1.00 91.38 185 MET A N 1
ATOM 1389 C CA . MET A 1 185 ? 8.510 -14.052 8.131 1.00 91.38 185 MET A CA 1
ATOM 1390 C C . MET A 1 185 ? 7.344 -14.990 8.442 1.00 91.38 185 MET A C 1
ATOM 1392 O O . MET A 1 185 ? 6.809 -14.942 9.547 1.00 91.38 185 MET A O 1
ATOM 1396 N N . THR A 1 186 ? 7.006 -15.916 7.540 1.00 91.62 186 THR A N 1
ATOM 1397 C CA . THR A 1 186 ? 5.995 -16.952 7.828 1.00 91.62 186 THR A CA 1
ATOM 1398 C C . THR A 1 186 ? 6.424 -17.862 8.977 1.00 91.62 186 THR A C 1
ATOM 1400 O O . THR A 1 186 ? 5.613 -18.183 9.839 1.00 91.62 186 THR A O 1
ATOM 1403 N N . GLN A 1 187 ? 7.714 -18.202 9.069 1.00 93.44 187 GLN A N 1
ATOM 1404 C CA . GLN A 1 187 ? 8.278 -18.934 10.215 1.00 93.44 187 GLN A CA 1
ATOM 1405 C C . GLN A 1 187 ? 8.166 -18.167 11.543 1.00 93.44 187 GLN A C 1
ATOM 1407 O O . GLN A 1 187 ? 8.111 -18.787 12.600 1.00 93.44 187 GLN A O 1
ATOM 1412 N N . LYS A 1 188 ? 8.097 -16.830 11.500 1.00 93.94 188 LYS A N 1
ATOM 1413 C CA . LYS A 1 188 ? 7.846 -15.970 12.669 1.00 93.94 188 LYS A CA 1
ATOM 1414 C C . LYS A 1 188 ? 6.351 -15.807 12.990 1.00 93.94 188 LYS A C 1
ATOM 1416 O O . LYS A 1 188 ? 6.019 -15.079 13.919 1.00 93.94 188 LYS A O 1
ATOM 1421 N N . GLY A 1 189 ? 5.461 -16.454 12.233 1.00 93.88 189 GLY A N 1
ATOM 1422 C CA . GLY A 1 189 ? 4.009 -16.400 12.421 1.00 93.88 189 GLY A CA 1
ATOM 1423 C C . GLY A 1 189 ? 3.284 -15.326 11.604 1.00 93.88 189 GLY A C 1
ATOM 1424 O O . GLY A 1 189 ? 2.082 -15.151 11.785 1.00 93.88 189 GLY A O 1
ATOM 1425 N N . TYR A 1 190 ? 3.972 -14.614 10.703 1.00 92.94 190 TYR A N 1
ATOM 1426 C CA . TYR A 1 190 ? 3.312 -13.666 9.800 1.00 92.94 190 TYR A CA 1
ATOM 1427 C C . TYR A 1 190 ? 2.585 -14.390 8.666 1.00 92.94 190 TYR A C 1
ATOM 1429 O O . TYR A 1 190 ? 3.017 -15.440 8.196 1.00 92.94 190 TYR A O 1
ATOM 1437 N N . LEU A 1 191 ? 1.504 -13.784 8.184 1.00 93.06 191 LEU A N 1
ATOM 1438 C CA . LEU A 1 191 ? 0.774 -14.235 7.004 1.00 93.06 191 LEU A CA 1
ATOM 1439 C C . LEU A 1 191 ? 0.965 -13.226 5.871 1.00 93.06 191 LEU A C 1
ATOM 1441 O O . LEU A 1 191 ? 1.079 -12.027 6.121 1.00 93.06 191 LEU A O 1
ATOM 1445 N N . TYR A 1 192 ? 0.985 -13.722 4.635 1.00 89.12 192 TYR A N 1
ATOM 1446 C CA . TYR A 1 192 ? 1.040 -12.898 3.431 1.00 89.12 192 TYR A CA 1
ATOM 1447 C C . TYR A 1 192 ? -0.256 -13.037 2.638 1.00 89.12 192 TYR A C 1
ATOM 1449 O O . TYR A 1 192 ? -0.776 -14.140 2.479 1.00 89.12 192 TYR A O 1
ATOM 1457 N N . SER A 1 193 ? -0.726 -11.910 2.110 1.00 91.00 193 SER A N 1
ATOM 1458 C CA . SER A 1 193 ? -1.690 -11.842 1.015 1.00 91.00 193 SER A CA 1
ATOM 1459 C C . SER A 1 193 ? -0.952 -11.272 -0.190 1.00 91.00 193 SER A C 1
ATOM 1461 O O . SER A 1 193 ? -0.267 -10.260 -0.049 1.00 91.00 193 SER A O 1
ATOM 1463 N N . PHE A 1 194 ? -1.046 -11.928 -1.344 1.00 89.62 194 PHE A N 1
ATOM 1464 C CA . PHE A 1 194 ? -0.324 -11.515 -2.545 1.00 89.62 194 PHE A CA 1
ATOM 1465 C C . PHE A 1 194 ? -1.231 -10.668 -3.433 1.00 89.62 194 PHE A C 1
ATOM 1467 O O . PHE A 1 194 ? -2.257 -11.148 -3.912 1.00 89.62 194 PHE A O 1
ATOM 1474 N N . ASP A 1 195 ? -0.839 -9.416 -3.644 1.00 88.62 195 ASP A N 1
ATOM 1475 C CA . ASP A 1 195 ? -1.396 -8.574 -4.694 1.00 88.62 195 ASP A CA 1
ATOM 1476 C C . ASP A 1 195 ? -0.616 -8.825 -5.991 1.00 88.62 195 ASP A C 1
ATOM 1478 O O . ASP A 1 195 ? 0.593 -8.599 -6.054 1.00 88.62 195 ASP A O 1
ATOM 1482 N N . MET A 1 196 ? -1.302 -9.354 -7.006 1.00 85.44 196 MET A N 1
ATOM 1483 C CA . MET A 1 196 ? -0.701 -9.720 -8.294 1.00 85.44 196 MET A CA 1
ATOM 1484 C C . MET A 1 196 ? -0.605 -8.535 -9.268 1.00 85.44 196 MET A C 1
ATOM 1486 O O . MET A 1 196 ? -0.122 -8.722 -10.384 1.00 85.44 196 MET A O 1
ATOM 1490 N N . LEU A 1 197 ? -1.052 -7.335 -8.861 1.00 82.88 197 LEU A N 1
ATOM 1491 C CA . LEU A 1 197 ? -0.954 -6.070 -9.609 1.00 82.88 197 LEU A CA 1
ATOM 1492 C C . LEU A 1 197 ? -1.694 -6.048 -10.964 1.00 82.88 197 LEU A C 1
ATOM 1494 O O . LEU A 1 197 ? -1.461 -5.168 -11.792 1.00 82.88 197 LEU A O 1
ATOM 1498 N N . GLY A 1 198 ? -2.575 -7.019 -11.222 1.00 84.44 198 GLY A N 1
ATOM 1499 C CA . GLY A 1 198 ? -3.400 -7.059 -12.427 1.00 84.44 198 GLY A CA 1
ATOM 1500 C C . GLY A 1 198 ? -4.670 -6.231 -12.262 1.00 84.44 198 GLY A C 1
ATOM 1501 O O . GLY A 1 198 ? -5.579 -6.640 -11.545 1.00 84.44 198 GLY A O 1
ATOM 1502 N N . GLU A 1 199 ? -4.770 -5.098 -12.957 1.00 86.12 199 GLU A N 1
ATOM 1503 C CA . GLU A 1 199 ? -5.944 -4.220 -12.915 1.00 86.12 199 GLU A CA 1
ATOM 1504 C C . GLU A 1 199 ? -6.335 -3.679 -14.299 1.00 86.12 199 GLU A C 1
ATOM 1506 O O . GLU A 1 199 ? -5.554 -3.705 -15.246 1.00 86.12 199 GLU A O 1
ATOM 1511 N N . ALA A 1 200 ? -7.575 -3.188 -14.417 1.00 89.62 200 ALA A N 1
ATOM 1512 C CA . ALA A 1 200 ? -8.067 -2.424 -15.569 1.00 89.62 200 ALA A CA 1
ATOM 1513 C C . ALA A 1 200 ? -7.804 -3.051 -16.960 1.00 89.62 200 ALA A C 1
ATOM 1515 O O . ALA A 1 200 ? -7.414 -2.345 -17.895 1.00 89.62 200 ALA A O 1
ATOM 1516 N N . ALA A 1 201 ? -8.066 -4.358 -17.115 1.00 91.69 201 ALA A N 1
ATOM 1517 C CA . ALA A 1 201 ? -7.960 -5.061 -18.398 1.00 91.69 201 ALA A CA 1
ATOM 1518 C C . ALA A 1 201 ? -8.660 -4.288 -19.532 1.00 91.69 201 ALA A C 1
ATOM 1520 O O . ALA A 1 201 ? -9.850 -3.973 -19.441 1.00 91.69 201 ALA A O 1
ATOM 1521 N N . ARG A 1 202 ? -7.914 -3.971 -20.599 1.00 91.38 202 ARG A N 1
ATOM 1522 C CA . ARG A 1 202 ? -8.422 -3.218 -21.762 1.00 91.38 202 ARG A CA 1
ATOM 1523 C C . ARG A 1 202 ? -8.801 -4.120 -22.923 1.00 91.38 202 ARG A C 1
ATOM 1525 O O . ARG A 1 202 ? -9.612 -3.730 -23.758 1.00 91.38 202 ARG A O 1
ATOM 1532 N N . THR A 1 203 ? -8.225 -5.314 -22.959 1.00 94.25 203 THR A N 1
ATOM 1533 C CA . THR A 1 203 ? -8.482 -6.329 -23.974 1.00 94.25 203 THR A CA 1
ATOM 1534 C C . THR A 1 203 ? -8.896 -7.647 -23.326 1.00 94.25 203 THR A C 1
ATOM 1536 O O . THR A 1 203 ? -8.611 -7.905 -22.155 1.00 94.25 203 THR A O 1
ATOM 1539 N N . GLU A 1 204 ? -9.545 -8.515 -24.100 1.00 96.38 204 GLU A N 1
ATOM 1540 C CA . GLU A 1 204 ? -9.817 -9.893 -23.677 1.00 96.38 204 GLU A CA 1
ATOM 1541 C C . GLU A 1 204 ? -8.517 -10.642 -23.338 1.00 96.38 204 GLU A C 1
ATOM 1543 O O . GLU A 1 204 ? -8.457 -11.367 -22.346 1.00 96.38 204 GLU A O 1
ATOM 1548 N N . ALA A 1 205 ? -7.447 -10.397 -24.102 1.00 96.75 205 ALA A N 1
ATOM 1549 C CA . ALA A 1 205 ? -6.130 -10.965 -23.841 1.00 96.75 205 ALA A CA 1
ATOM 1550 C C . ALA A 1 205 ? -5.566 -10.534 -22.473 1.00 96.75 205 ALA A C 1
ATOM 1552 O O . ALA A 1 205 ? -5.013 -11.369 -21.757 1.00 96.75 205 ALA A O 1
ATOM 1553 N N . ASP A 1 206 ? -5.749 -9.270 -22.069 1.00 91.56 206 ASP A N 1
ATOM 1554 C CA . ASP A 1 206 ? -5.367 -8.806 -20.728 1.00 91.56 206 ASP A CA 1
ATOM 1555 C C . ASP A 1 206 ? -6.159 -9.522 -19.636 1.00 91.56 206 ASP A C 1
ATOM 1557 O O . ASP A 1 206 ? -5.575 -9.978 -18.654 1.00 91.56 206 ASP A O 1
ATOM 1561 N N . ALA A 1 207 ? -7.474 -9.665 -19.818 1.00 94.94 207 ALA A N 1
ATOM 1562 C CA . ALA A 1 207 ? -8.336 -10.328 -18.845 1.00 94.94 207 ALA A CA 1
ATOM 1563 C C . ALA A 1 207 ? -7.966 -11.809 -18.667 1.00 94.94 207 ALA A C 1
ATOM 1565 O O . ALA A 1 207 ? -7.830 -12.273 -17.535 1.00 94.94 207 ALA A O 1
ATOM 1566 N N . LEU A 1 208 ? -7.741 -12.538 -19.767 1.00 96.50 208 LEU A N 1
ATOM 1567 C CA . LEU A 1 208 ? -7.291 -13.934 -19.732 1.00 96.50 208 LEU A CA 1
ATOM 1568 C C . LEU A 1 208 ? -5.907 -14.067 -19.088 1.00 96.50 208 LEU A C 1
ATOM 1570 O O . LEU A 1 208 ? -5.682 -14.982 -18.296 1.00 96.50 208 LEU A O 1
ATOM 1574 N N . ARG A 1 209 ? -4.997 -13.129 -19.376 1.00 91.62 209 ARG A N 1
ATOM 1575 C CA . ARG A 1 209 ? -3.671 -13.073 -18.754 1.00 91.62 209 ARG A CA 1
ATOM 1576 C C . ARG A 1 209 ? -3.759 -12.856 -17.242 1.00 91.62 209 ARG A C 1
ATOM 1578 O O . ARG A 1 209 ? -3.115 -13.594 -16.504 1.00 91.62 209 ARG A O 1
ATOM 1585 N N . TYR A 1 210 ? -4.554 -11.894 -16.768 1.00 92.69 210 TYR A N 1
ATOM 1586 C CA . TYR A 1 210 ? -4.745 -11.673 -15.330 1.00 92.69 210 TYR A CA 1
ATOM 1587 C C . TYR A 1 210 ? -5.437 -12.857 -14.661 1.00 92.69 210 TYR A C 1
ATOM 1589 O O . TYR A 1 210 ? -5.010 -13.283 -13.594 1.00 92.69 210 TYR A O 1
ATOM 1597 N N . HIS A 1 211 ? -6.449 -13.441 -15.304 1.00 94.56 211 HIS A N 1
ATOM 1598 C CA . HIS A 1 211 ? -7.108 -14.636 -14.790 1.00 94.56 211 HIS A CA 1
ATOM 1599 C C . HIS A 1 211 ? -6.118 -15.794 -14.606 1.00 94.56 211 HIS A C 1
ATOM 1601 O O . HIS A 1 211 ? -6.080 -16.390 -13.533 1.00 94.56 211 HIS A O 1
ATOM 1607 N N . GLY A 1 212 ? -5.268 -16.051 -15.606 1.00 93.31 212 GLY A N 1
ATOM 1608 C CA . GLY A 1 212 ? -4.209 -17.057 -15.517 1.00 93.31 212 GLY A CA 1
ATOM 1609 C C . GLY A 1 212 ? -3.129 -16.739 -14.479 1.00 93.31 212 GLY A C 1
ATOM 1610 O O . GLY A 1 212 ? -2.498 -17.658 -13.976 1.00 93.31 212 GLY A O 1
ATOM 1611 N N . ALA A 1 213 ? -2.918 -15.465 -14.132 1.00 89.19 213 ALA A N 1
ATOM 1612 C CA . ALA A 1 213 ? -1.992 -15.075 -13.068 1.00 89.19 213 ALA A CA 1
ATOM 1613 C C . ALA A 1 213 ? -2.556 -15.310 -11.652 1.00 89.19 213 ALA A C 1
ATOM 1615 O O . ALA A 1 213 ? -1.775 -15.491 -10.721 1.00 89.19 213 ALA A O 1
ATOM 1616 N N . TYR A 1 214 ? -3.884 -15.291 -11.482 1.00 91.38 214 TYR A N 1
ATOM 1617 C CA . TYR A 1 214 ? -4.552 -15.542 -10.197 1.00 91.38 214 TYR A CA 1
ATOM 1618 C C . TYR A 1 214 ? -4.893 -17.021 -9.939 1.00 91.38 214 TYR A C 1
ATOM 1620 O O . TYR A 1 214 ? -5.130 -17.374 -8.783 1.00 91.38 214 TYR A O 1
ATOM 1628 N N . ALA A 1 215 ? -4.976 -17.845 -10.989 1.00 84.31 215 ALA A N 1
ATOM 1629 C CA . ALA A 1 215 ? -5.302 -19.275 -10.918 1.00 84.31 215 ALA A CA 1
ATOM 1630 C C . ALA A 1 215 ? -4.118 -20.127 -10.430 1.00 84.31 215 ALA A C 1
ATOM 1632 O O . ALA A 1 215 ? -4.373 -21.062 -9.636 1.00 84.31 215 ALA A O 1
#

Foldseek 3Di:
DPPVVVVVVVVCPPDDDPVVVVVVVVVVVVADPVNVVVVVVVVVVVVVVVVPDPPPDPLVVLCVVLVHDLLLSLLLLLLLVLLVPPPDPVVSVVCLCQLLPPPDPPPPPPDDDPSCPCSQVSSCVRPVDGDDCPPCRSSNSSNVVCVVRNSVSSVVSSVVSNVVVCVVVPCDPAPVSNVVSCVVVVVVVDDDDDDPPQDDDPDPVSVVVVVVRVD

Solvent-accessible surface area (backbone atoms only — not comparable to full-atom values): 12917 Å² total; per-residue (Å²): 131,61,70,66,60,56,53,49,53,54,60,65,62,71,79,56,60,63,70,61,50,50,51,53,51,58,60,71,65,66,74,47,76,66,53,53,52,52,51,52,52,54,52,50,51,52,53,50,52,62,73,65,55,79,74,72,52,69,62,60,55,52,29,59,77,70,73,44,52,73,67,45,42,33,34,44,52,31,51,28,54,50,48,72,73,45,93,48,71,66,64,38,52,50,49,48,47,60,75,62,48,95,81,49,68,83,80,62,72,84,81,66,83,65,67,57,78,57,43,55,59,42,23,30,73,77,69,74,40,75,72,77,85,51,100,56,51,56,66,45,41,46,52,54,47,40,76,73,61,35,64,74,50,50,53,52,51,33,54,48,50,42,46,53,52,41,55,75,77,38,70,36,99,42,70,69,48,24,54,62,66,44,46,72,48,42,76,74,72,50,84,87,82,87,82,85,85,71,71,86,62,86,45,71,68,47,43,54,52,42,52,63,72,74,108

Nearest PDB structures (foldseek):
  9dl2-assembly1_A  TM=6.561E-01  e=1.813E-09  Sinorhizobium meliloti SM11
  7my9-assembly1_A  TM=6.582E-01  e=3.841E-09  Sinorhizobium meliloti SM11
  6ufp-assembly1_A  TM=6.517E-01  e=3.654E-09  Sinorhizobium meliloti SM11
  9c8c-assembly1_A  TM=6.477E-01  e=3.475E-09  Sinorhizobium meliloti SM11

Secondary structure (DSSP, 8-state):
--HHHHHHHHHHTSS--HHHHHHHHHHHH---HHHHHHHHHHHHHHHHHHHH-----HHHHHHHHTT--HHHHHHHHHHHHHHHT--SHHHHHHHHHHTTSTT-TTTSTTSS--TTTTHHHHHHHHHSSPPP--TTHHHHHHHHHHHHH-HHHHHHHHHHHHHHHHHHH-S-SSHHHHHHHHHHHHHTT-------------SHHHHHHHHHHH-

Radius of gyration: 23.8 Å; Cα contacts (8 Å, |Δi|>4): 110; chains: 1; bounding box: 64×49×55 Å

Sequence (215 aa):
MPLDAIRQQIRANYLPDEDEAVRRLAEATGLSAGDRKAISARAADLVRAVRGSTDPRLMEVFLSAYGLSTKEGVALMCLAEALLRVPDTETMDDLIADKIAPHDWSAHSGGSSSIFVNASTWALMLTGRVLDEGEGGIEGTLRSMVRRLGEPVIRKAVAAAMREMGEQFVLGRTIAEAVKRGRPMTQKGYLYSFDMLGEAARTEADALRYHGAYA

Mean predicted aligned error: 13.72 Å

pLDDT: mean 76.93, std 16.25, range [34.09, 98.06]